Protein AF-A0A6P0XU21-F1 (afdb_monomer_lite)

Radius of gyration: 27.34 Å; chains: 1; bounding box: 69×81×71 Å

Structure (mmCIF, N/CA/C/O backbone):
data_AF-A0A6P0XU21-F1
#
_entry.id   AF-A0A6P0XU21-F1
#
loop_
_atom_site.group_PDB
_atom_site.id
_atom_site.type_symbol
_atom_site.label_atom_id
_atom_site.label_alt_id
_atom_site.label_comp_id
_atom_site.label_asym_id
_atom_site.label_entity_id
_atom_site.label_seq_id
_atom_site.pdbx_PDB_ins_code
_atom_site.Cartn_x
_atom_site.Cartn_y
_atom_site.Cartn_z
_atom_site.occupancy
_atom_site.B_iso_or_equiv
_atom_site.auth_seq_id
_atom_site.auth_comp_id
_atom_site.auth_asym_id
_atom_site.auth_atom_id
_atom_site.pdbx_PDB_model_num
ATOM 1 N N . MET A 1 1 ? -47.503 43.783 38.178 1.00 40.06 1 MET A N 1
ATOM 2 C CA . MET A 1 1 ? -46.117 43.942 37.689 1.00 40.06 1 MET A CA 1
ATOM 3 C C . MET A 1 1 ? -45.467 42.568 37.683 1.00 40.06 1 MET A C 1
ATOM 5 O O . MET A 1 1 ? -45.143 42.068 38.748 1.00 40.06 1 MET A O 1
ATOM 9 N N . ALA A 1 2 ? -45.361 41.931 36.518 1.00 44.66 2 ALA A N 1
ATOM 10 C CA . ALA A 1 2 ? -44.610 40.691 36.343 1.00 44.66 2 ALA A CA 1
ATOM 11 C C . ALA A 1 2 ? -43.453 41.005 35.388 1.00 44.66 2 ALA A C 1
ATOM 13 O O . ALA A 1 2 ? -43.658 41.130 34.184 1.00 44.66 2 ALA A 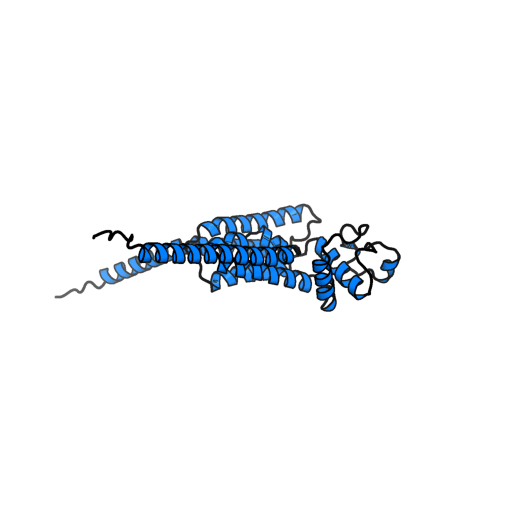O 1
ATOM 14 N N . HIS A 1 3 ? -42.262 41.230 35.943 1.00 48.34 3 HIS A N 1
ATOM 15 C CA . HIS A 1 3 ? -41.028 41.289 35.166 1.00 48.34 3 HIS A CA 1
ATOM 16 C C . HIS A 1 3 ? -40.591 39.848 34.904 1.00 48.34 3 HIS A C 1
ATOM 18 O O . HIS A 1 3 ? -40.070 39.175 35.787 1.00 48.34 3 HIS A O 1
ATOM 24 N N . THR A 1 4 ? -40.872 39.354 33.704 1.00 52.44 4 THR A N 1
ATOM 25 C CA . THR A 1 4 ? -40.364 38.076 33.203 1.00 52.44 4 THR A CA 1
ATOM 26 C C . THR A 1 4 ? -38.868 38.196 32.925 1.00 52.44 4 THR A C 1
ATOM 28 O O . THR A 1 4 ? -38.445 38.987 32.078 1.00 52.44 4 THR A O 1
ATOM 31 N N . ASP A 1 5 ? -38.088 37.414 33.663 1.00 53.22 5 ASP A N 1
ATOM 32 C CA . ASP A 1 5 ? -36.634 37.298 33.595 1.00 53.22 5 ASP A CA 1
ATOM 33 C C . ASP A 1 5 ? -36.203 36.540 32.323 1.00 53.22 5 ASP A C 1
ATOM 35 O O . ASP A 1 5 ? -35.877 35.359 32.339 1.00 53.22 5 ASP A O 1
ATOM 39 N N . TYR A 1 6 ? -36.266 37.213 31.170 1.00 51.44 6 TYR A N 1
ATOM 40 C CA . TYR A 1 6 ? -35.838 36.655 29.875 1.00 51.44 6 TYR A CA 1
ATOM 41 C C . TYR A 1 6 ? -34.300 36.571 29.727 1.00 51.44 6 TYR A C 1
ATOM 43 O O . TYR A 1 6 ? -33.784 35.961 28.785 1.00 51.44 6 TYR A O 1
ATOM 51 N N . GLY A 1 7 ? -33.538 37.190 30.637 1.00 52.38 7 GLY A N 1
ATOM 52 C CA . GLY A 1 7 ? -32.079 37.303 30.544 1.00 52.38 7 GLY A CA 1
ATOM 53 C C . GLY A 1 7 ? -31.308 36.086 31.064 1.00 52.38 7 GLY A C 1
ATOM 54 O O . GLY A 1 7 ? -30.217 35.796 30.566 1.00 52.38 7 GLY A O 1
ATOM 55 N N . THR A 1 8 ? -31.859 35.362 32.039 1.00 54.69 8 THR A N 1
ATOM 56 C CA . THR A 1 8 ? -31.219 34.201 32.679 1.00 54.69 8 THR A CA 1
ATOM 57 C C . THR A 1 8 ? -31.318 32.931 31.828 1.00 54.69 8 THR A C 1
ATOM 59 O O . THR A 1 8 ? -30.295 32.278 31.623 1.00 54.69 8 THR A O 1
ATOM 62 N N . ASP A 1 9 ? -32.478 32.634 31.228 1.00 57.31 9 ASP A N 1
ATOM 63 C CA . ASP A 1 9 ? -32.683 31.452 30.357 1.00 57.31 9 ASP A CA 1
ATOM 64 C C . ASP A 1 9 ? -31.770 31.494 29.110 1.00 57.31 9 ASP A C 1
ATOM 66 O O . ASP A 1 9 ? -31.111 30.518 28.748 1.00 57.31 9 ASP A O 1
ATOM 70 N N . THR A 1 10 ? -31.596 32.676 28.509 1.00 60.09 10 THR A N 1
ATOM 71 C CA . THR A 1 10 ? -30.725 32.849 27.332 1.00 60.09 10 THR A CA 1
ATOM 72 C C . THR A 1 10 ? -29.240 32.632 27.665 1.00 60.09 10 THR A C 1
ATOM 74 O O . THR A 1 10 ? -28.514 32.007 26.890 1.00 60.09 10 THR A O 1
ATOM 77 N N . ARG A 1 11 ? -28.766 33.095 28.834 1.00 57.06 11 ARG A N 1
ATOM 78 C CA . ARG A 1 11 ? -27.372 32.880 29.275 1.00 57.06 11 ARG A CA 1
ATOM 79 C C . ARG A 1 11 ? -27.096 31.424 29.644 1.00 57.06 11 ARG A C 1
ATOM 81 O O . ARG A 1 11 ? -26.010 30.929 29.339 1.00 57.06 11 ARG A O 1
ATOM 88 N N . ILE A 1 12 ? -28.060 30.736 30.256 1.00 61.53 12 ILE A N 1
ATOM 89 C CA . ILE A 1 12 ? -27.949 29.310 30.592 1.00 61.53 12 ILE A CA 1
ATOM 90 C C . ILE A 1 12 ? -27.842 28.484 29.307 1.00 61.53 12 ILE A C 1
ATOM 92 O O . ILE A 1 12 ? -26.878 27.736 29.155 1.00 61.53 12 ILE A O 1
ATOM 96 N N . ARG A 1 13 ? -28.715 28.720 28.318 1.00 63.88 13 ARG A N 1
ATOM 97 C CA . ARG A 1 13 ? -28.664 28.019 27.022 1.00 63.88 13 ARG A CA 1
ATOM 98 C C . ARG A 1 13 ? -27.369 28.258 26.251 1.00 63.88 13 ARG A C 1
ATOM 100 O O . ARG A 1 13 ? -26.811 27.313 25.705 1.00 63.88 13 ARG A O 1
ATOM 107 N N . ILE A 1 14 ? -26.850 29.489 26.223 1.00 66.44 14 ILE A N 1
ATOM 108 C CA . ILE A 1 14 ? -25.556 29.780 25.576 1.00 66.44 14 ILE A CA 1
ATOM 109 C C . ILE A 1 14 ? -24.419 29.035 26.289 1.00 66.44 14 ILE A C 1
ATOM 111 O O . ILE A 1 14 ? -23.539 28.477 25.633 1.00 66.44 14 ILE A O 1
ATOM 115 N N . THR A 1 15 ? -24.449 28.975 27.621 1.00 63.94 15 THR A N 1
ATOM 116 C CA . THR A 1 15 ? -23.429 28.282 28.420 1.00 63.94 15 THR A CA 1
ATOM 117 C C . THR A 1 15 ? -23.487 26.769 28.207 1.00 63.94 15 THR A C 1
ATOM 119 O O . THR A 1 15 ? -22.455 26.153 27.955 1.00 63.94 15 THR A O 1
ATOM 122 N N . GLU A 1 16 ? -24.677 26.169 28.209 1.00 65.81 16 GLU A N 1
ATOM 123 C CA . GLU A 1 16 ? -24.877 24.743 27.925 1.00 65.81 16 GLU A CA 1
ATOM 124 C C . GLU A 1 16 ? -24.477 24.375 26.494 1.00 65.81 16 GLU A C 1
ATOM 126 O O . GLU A 1 16 ? -23.795 23.373 26.282 1.00 65.81 16 GLU A O 1
ATOM 131 N N . MET A 1 17 ? -24.817 25.213 25.513 1.00 58.62 17 MET A N 1
ATOM 132 C CA . MET A 1 17 ? -24.438 25.003 24.115 1.00 58.62 17 MET A CA 1
ATOM 133 C C . MET A 1 17 ? -22.919 25.117 23.921 1.00 58.62 17 MET A C 1
ATOM 135 O O . MET A 1 17 ? -22.321 24.332 23.184 1.00 58.62 17 MET A O 1
ATOM 139 N N . THR A 1 18 ? -22.269 26.033 24.645 1.00 59.03 18 THR A N 1
ATOM 140 C CA . THR A 1 18 ? -20.806 26.182 24.652 1.00 59.03 18 THR A CA 1
ATOM 141 C C . THR A 1 18 ? -20.131 24.992 25.338 1.00 59.03 18 THR A C 1
ATOM 143 O O . THR A 1 18 ? -19.182 24.432 24.795 1.00 59.03 18 THR A O 1
ATOM 146 N N . LEU A 1 19 ? -20.643 24.537 26.485 1.00 61.03 19 LEU A N 1
ATOM 147 C CA . LEU A 1 19 ? -20.136 23.363 27.204 1.00 61.03 19 LEU A CA 1
ATOM 148 C C . LEU A 1 19 ? -20.316 22.070 26.399 1.00 61.03 19 LEU A C 1
ATOM 150 O O . LEU A 1 19 ? -19.401 21.248 26.343 1.00 61.03 19 LEU A O 1
ATOM 154 N N . PHE A 1 20 ? -21.456 21.905 25.725 1.00 62.72 20 PHE A N 1
ATOM 155 C CA . PHE A 1 20 ? -21.708 20.788 24.818 1.00 62.72 20 PHE A CA 1
ATOM 156 C C . PHE A 1 20 ? -20.759 20.818 23.614 1.00 62.72 20 PHE A C 1
ATOM 158 O O . PHE A 1 20 ? -20.152 19.797 23.286 1.00 62.72 20 PHE A O 1
ATOM 165 N N . CYS A 1 21 ? -20.562 21.988 23.000 1.00 57.19 21 CYS A N 1
ATOM 166 C CA . CYS A 1 21 ? -19.624 22.176 21.895 1.00 57.19 21 CYS A CA 1
ATOM 167 C C . CYS A 1 21 ? -18.180 21.849 22.316 1.00 57.19 21 CYS A C 1
ATOM 169 O O . CYS A 1 21 ? -17.521 21.032 21.678 1.00 57.19 21 CYS A O 1
ATOM 171 N N . VAL A 1 22 ? -17.711 22.383 23.449 1.00 60.31 22 VAL A N 1
ATOM 172 C CA . VAL A 1 22 ? -16.368 22.115 23.996 1.00 60.31 22 VAL A CA 1
ATOM 173 C C . VAL A 1 22 ? -16.189 20.638 24.376 1.00 60.31 22 VAL A C 1
ATOM 175 O O . VAL A 1 22 ? -15.136 20.055 24.110 1.00 60.31 22 VAL A O 1
ATOM 178 N N . SER A 1 23 ? -17.215 20.004 24.950 1.00 67.81 23 SER A N 1
ATOM 179 C CA . SER A 1 23 ? -17.225 18.571 25.279 1.00 67.81 23 SER A CA 1
ATOM 180 C C . SER A 1 23 ? -17.168 17.690 24.024 1.00 67.81 23 SER A C 1
ATOM 182 O O . SER A 1 23 ? -16.385 16.740 23.965 1.00 67.81 23 SER A O 1
ATOM 184 N N . SER A 1 24 ? -17.935 18.034 22.987 1.00 66.69 24 SER A N 1
ATOM 185 C CA . SER A 1 24 ? -17.927 17.345 21.690 1.00 66.69 24 SER A CA 1
ATOM 186 C C . SER A 1 24 ? -16.588 17.509 20.959 1.00 66.69 24 SER A C 1
ATOM 188 O O . SER A 1 24 ? -16.023 16.529 20.470 1.00 66.69 24 SER A O 1
ATOM 190 N N . ILE A 1 25 ? -16.021 18.722 20.953 1.00 69.62 25 ILE A N 1
ATOM 191 C CA . ILE A 1 25 ? -14.706 19.005 20.363 1.00 69.62 25 ILE A CA 1
ATOM 192 C C . ILE A 1 25 ? -13.617 18.205 21.080 1.00 69.62 25 ILE A C 1
ATOM 194 O O . ILE A 1 25 ? -12.831 17.539 20.415 1.00 69.62 25 ILE A O 1
ATOM 198 N N . ARG A 1 26 ? -13.588 18.189 22.422 1.00 74.19 26 ARG A N 1
ATOM 199 C CA . ARG A 1 26 ? -12.594 17.402 23.178 1.00 74.19 26 ARG A CA 1
ATOM 200 C C . ARG A 1 26 ? -12.670 15.906 22.879 1.00 74.19 26 ARG A C 1
ATOM 202 O O . ARG A 1 26 ? -11.628 15.266 22.789 1.00 74.19 26 ARG A O 1
ATOM 209 N N . LYS A 1 27 ? -13.874 15.355 22.698 1.00 79.12 27 LYS A N 1
ATOM 210 C CA . LYS A 1 27 ? -14.059 13.936 22.348 1.00 79.12 27 LYS A CA 1
ATOM 211 C C . LYS A 1 27 ? -13.548 13.598 20.944 1.00 79.12 27 LYS A C 1
ATOM 213 O O . LYS A 1 27 ? -13.008 12.514 20.750 1.00 79.12 27 LYS A O 1
ATOM 218 N N . ASN A 1 28 ? -13.691 14.516 19.988 1.00 88.88 28 ASN A N 1
ATOM 219 C CA . ASN A 1 28 ? -13.286 14.302 18.594 1.00 88.88 28 ASN A CA 1
ATOM 220 C C . ASN A 1 28 ? -11.879 14.824 18.268 1.00 88.88 28 ASN A C 1
ATOM 222 O O . ASN A 1 28 ? -11.361 14.537 17.190 1.00 88.88 28 ASN A O 1
ATOM 226 N N . LEU A 1 29 ? -11.241 15.561 19.180 1.00 93.88 29 LEU A N 1
ATOM 227 C CA . LEU A 1 29 ? -9.924 16.155 18.961 1.00 93.88 29 LEU A CA 1
ATOM 228 C C . LEU A 1 29 ? -8.856 15.123 18.553 1.00 93.88 29 LEU A C 1
ATOM 230 O O . LEU A 1 29 ? -8.167 15.391 17.570 1.00 93.88 29 LEU A O 1
ATOM 234 N N . PRO A 1 30 ? -8.735 13.937 19.193 1.00 96.19 30 PRO A N 1
ATOM 235 C CA . PRO A 1 30 ? -7.775 12.926 18.750 1.00 96.19 30 PRO A CA 1
ATOM 236 C C . PRO A 1 30 ? -8.045 12.446 17.321 1.00 96.19 30 PRO A C 1
ATOM 238 O O . PRO A 1 30 ? -7.107 12.274 16.550 1.00 96.19 30 PRO A O 1
ATOM 241 N N . LEU A 1 31 ? -9.320 12.281 16.943 1.00 97.12 31 LEU A N 1
ATOM 242 C CA . LEU A 1 31 ? -9.710 11.846 15.601 1.00 97.12 31 LEU A CA 1
ATOM 243 C C . LEU A 1 31 ? -9.323 12.886 14.550 1.00 97.12 31 LEU A C 1
ATOM 245 O O . LEU A 1 31 ? -8.696 12.538 13.550 1.00 97.12 31 LEU A O 1
ATOM 249 N N . LEU A 1 32 ? -9.673 14.153 14.784 1.00 97.06 32 LEU A N 1
ATOM 250 C CA . LEU A 1 32 ? -9.375 15.248 13.863 1.00 97.06 32 LEU A CA 1
ATOM 251 C C . LEU A 1 32 ? -7.866 15.467 13.728 1.00 97.06 32 LEU A C 1
ATOM 253 O O . LEU A 1 32 ? -7.360 15.525 12.611 1.00 97.06 32 LEU A O 1
ATOM 257 N N . LEU A 1 33 ? -7.147 15.526 14.852 1.00 98.00 33 LEU A N 1
ATOM 258 C CA . LEU A 1 33 ? -5.704 15.750 14.867 1.00 98.00 33 LEU A CA 1
ATOM 259 C C . LEU A 1 33 ? -4.942 14.586 14.225 1.00 98.00 33 LEU A C 1
ATOM 261 O O . LEU A 1 33 ? -4.068 14.816 13.396 1.00 98.00 33 LEU A O 1
ATOM 265 N N . SER A 1 34 ? -5.299 13.343 14.557 1.00 98.44 34 SER A N 1
ATOM 266 C CA . SER A 1 34 ? -4.696 12.154 13.951 1.00 98.44 34 SER A CA 1
ATOM 267 C C . SER A 1 34 ? -4.930 12.119 12.439 1.00 98.44 34 SER A C 1
ATOM 269 O O . SER A 1 34 ? -3.971 11.995 11.682 1.00 98.44 34 SER A O 1
ATOM 271 N N . SER A 1 35 ? -6.177 12.327 11.993 1.00 98.50 35 SER A N 1
ATOM 272 C CA . SER A 1 35 ? -6.520 12.365 10.563 1.00 98.50 35 SER A CA 1
ATOM 273 C C . SER A 1 35 ? -5.733 13.452 9.829 1.00 98.50 35 SER A C 1
ATOM 275 O O . SER A 1 35 ? -5.183 13.205 8.760 1.00 98.50 35 SER A O 1
ATOM 277 N N . PHE A 1 36 ? -5.654 14.649 10.418 1.00 98.62 36 PHE A N 1
ATOM 278 C CA . PHE A 1 36 ? -4.915 15.775 9.860 1.00 98.62 36 PHE A CA 1
ATOM 279 C C . PHE A 1 36 ? -3.424 15.462 9.717 1.00 98.62 36 PHE A C 1
ATOM 281 O O . PHE A 1 36 ? -2.872 15.650 8.640 1.00 98.62 36 PHE A O 1
ATOM 288 N N . LEU A 1 37 ? -2.780 14.939 10.763 1.00 98.81 37 LEU A N 1
ATOM 289 C CA . LEU A 1 37 ? -1.353 14.608 10.736 1.00 98.81 37 LEU A CA 1
ATOM 290 C C . LEU A 1 37 ? -1.034 13.482 9.748 1.00 98.81 37 LEU A C 1
ATOM 292 O O . LEU A 1 37 ? -0.033 13.568 9.042 1.00 98.81 37 LEU A O 1
ATOM 296 N N . ILE A 1 38 ? -1.893 12.461 9.645 1.00 98.81 38 ILE A N 1
ATOM 297 C CA . ILE A 1 38 ? -1.747 11.418 8.623 1.00 98.81 38 ILE A CA 1
ATOM 298 C C . ILE A 1 38 ? -1.787 12.045 7.229 1.00 98.81 38 ILE A C 1
ATOM 300 O O . ILE A 1 38 ? -0.859 11.841 6.453 1.00 98.81 38 ILE A O 1
ATOM 304 N N . LEU A 1 39 ? -2.806 12.853 6.922 1.00 98.81 39 LEU A N 1
ATOM 305 C CA . LEU A 1 39 ? -2.949 13.448 5.593 1.00 98.81 39 LEU A CA 1
ATOM 306 C C . LEU A 1 39 ? -1.835 14.454 5.275 1.00 98.81 39 LEU A C 1
ATOM 308 O O . LEU A 1 39 ? -1.239 14.376 4.204 1.00 98.81 39 LEU A O 1
ATOM 312 N N . VAL A 1 40 ? -1.500 15.353 6.202 1.00 98.75 40 VAL A N 1
ATOM 313 C CA . VAL A 1 40 ? -0.398 16.313 6.029 1.00 98.75 40 VAL A CA 1
ATOM 314 C C . VAL A 1 40 ? 0.916 15.586 5.812 1.00 98.75 40 VAL A C 1
ATOM 316 O O . VAL A 1 40 ? 1.649 15.927 4.891 1.00 98.75 40 VAL A O 1
ATOM 319 N N . GLY A 1 41 ? 1.197 14.562 6.615 1.00 98.62 41 GLY A N 1
ATOM 320 C CA . GLY A 1 41 ? 2.393 13.758 6.449 1.00 98.62 41 GLY A CA 1
ATOM 321 C C . GLY A 1 41 ? 2.423 13.030 5.102 1.00 98.62 41 GLY A C 1
ATOM 322 O O . GLY A 1 41 ? 3.452 13.075 4.434 1.00 98.62 41 GLY A O 1
ATOM 323 N N . THR A 1 42 ? 1.294 12.467 4.637 1.00 98.50 42 THR A N 1
ATOM 324 C CA . THR A 1 42 ? 1.231 11.863 3.293 1.00 98.50 42 THR A CA 1
ATOM 325 C C . THR A 1 42 ? 1.508 12.873 2.190 1.00 98.50 42 THR A C 1
ATOM 327 O O . THR A 1 42 ? 2.342 12.600 1.340 1.00 98.50 42 THR A O 1
ATOM 330 N N . VAL A 1 43 ? 0.878 14.053 2.222 1.00 98.62 43 VAL A N 1
ATOM 331 C CA . VAL A 1 43 ? 1.114 15.120 1.234 1.00 98.62 43 VAL A CA 1
ATOM 332 C C . VAL A 1 43 ? 2.570 15.581 1.276 1.00 98.62 43 VAL A C 1
ATOM 334 O O . VAL A 1 43 ? 3.168 15.820 0.231 1.00 98.62 43 VAL A O 1
ATOM 337 N N . PHE A 1 44 ? 3.151 15.674 2.474 1.00 98.38 44 PHE A N 1
ATOM 338 C CA . PHE A 1 44 ? 4.522 16.128 2.663 1.00 98.38 44 PHE A CA 1
ATOM 339 C C . PHE A 1 44 ? 5.544 15.188 2.024 1.00 98.38 44 PHE A C 1
ATOM 341 O O . PHE A 1 44 ? 6.508 15.680 1.451 1.00 98.38 44 PHE A O 1
ATOM 348 N N . ILE A 1 45 ? 5.361 13.864 2.113 1.00 97.94 45 ILE A N 1
ATOM 349 C CA . ILE A 1 45 ? 6.346 12.904 1.584 1.00 97.94 45 ILE A CA 1
ATOM 350 C C . ILE A 1 45 ? 6.257 12.681 0.070 1.00 97.94 45 ILE A C 1
ATOM 352 O O . ILE A 1 45 ? 7.230 12.201 -0.500 1.00 97.94 45 ILE A O 1
ATOM 356 N N . VAL A 1 46 ? 5.151 13.052 -0.596 1.00 97.94 46 VAL A N 1
ATOM 357 C CA . VAL A 1 46 ? 4.970 12.867 -2.055 1.00 97.94 46 VAL A CA 1
ATOM 358 C C . VAL A 1 46 ? 6.171 13.338 -2.898 1.00 97.94 46 VAL A C 1
ATOM 360 O O . VAL A 1 46 ? 6.634 12.559 -3.731 1.00 97.94 46 VAL A O 1
ATOM 363 N N . PRO A 1 47 ? 6.716 14.557 -2.719 1.00 96.56 47 PRO A N 1
ATOM 364 C CA . PRO A 1 47 ? 7.864 15.021 -3.505 1.00 96.56 47 PRO A CA 1
ATOM 365 C C . PRO A 1 47 ? 9.209 14.400 -3.090 1.00 96.56 47 PRO A C 1
ATOM 367 O O . PRO A 1 47 ? 10.221 14.701 -3.713 1.00 96.56 47 PRO A O 1
ATOM 370 N N . TYR A 1 48 ? 9.249 13.576 -2.039 1.00 96.06 48 TYR A N 1
ATOM 371 C CA . TYR A 1 48 ? 10.484 13.098 -1.409 1.00 96.06 48 TYR A CA 1
ATOM 372 C C . TYR A 1 48 ? 10.615 11.568 -1.421 1.00 96.06 48 TYR A C 1
ATOM 374 O O . TYR A 1 48 ? 11.268 11.007 -0.548 1.00 96.06 48 TYR A O 1
ATOM 382 N N . GLY A 1 49 ? 9.978 10.884 -2.376 1.00 91.75 49 GLY A N 1
ATOM 383 C CA . GLY A 1 49 ? 10.073 9.423 -2.507 1.00 91.75 49 GLY A CA 1
ATOM 384 C C . GLY A 1 49 ? 11.403 8.917 -3.077 1.00 91.75 49 GLY A C 1
ATOM 385 O O . GLY A 1 49 ? 11.792 7.790 -2.792 1.00 91.75 49 GLY A O 1
ATOM 386 N N . GLY A 1 50 ? 12.115 9.746 -3.849 1.00 89.75 50 GLY A N 1
ATOM 387 C CA . GLY A 1 50 ? 13.412 9.399 -4.431 1.00 89.75 50 GLY A CA 1
ATOM 388 C C . GLY A 1 50 ? 14.560 9.615 -3.444 1.00 89.75 50 GLY A C 1
ATOM 389 O O . GLY A 1 50 ? 14.867 10.746 -3.078 1.00 89.75 50 GLY A O 1
ATOM 390 N N . PHE A 1 51 ? 15.220 8.545 -3.003 1.00 88.25 51 PHE A N 1
ATOM 391 C CA . PHE A 1 51 ? 16.276 8.615 -1.979 1.00 88.25 51 PHE A CA 1
ATOM 392 C C . PHE A 1 51 ? 17.693 8.789 -2.540 1.00 88.25 51 PHE A C 1
ATOM 394 O O . PHE A 1 51 ? 18.662 8.329 -1.938 1.00 88.25 51 PHE A O 1
ATOM 401 N N . GLN A 1 52 ? 17.836 9.459 -3.684 1.00 83.12 52 GLN A N 1
ATOM 402 C CA . GLN A 1 52 ? 19.138 9.652 -4.330 1.00 83.12 52 GLN A CA 1
ATOM 403 C C . GLN A 1 52 ? 19.986 10.739 -3.645 1.00 83.12 52 GLN A C 1
ATOM 405 O O . GLN A 1 52 ? 21.214 10.699 -3.718 1.00 83.12 52 GLN A O 1
ATOM 410 N N . GLU A 1 53 ? 19.350 11.689 -2.950 1.00 87.00 53 GLU A N 1
ATOM 411 C CA . GLU A 1 53 ? 20.011 12.811 -2.272 1.00 87.00 53 GLU A CA 1
ATOM 412 C C . GLU A 1 53 ? 19.728 12.809 -0.760 1.00 87.00 53 GLU A C 1
ATOM 414 O O . GLU A 1 53 ? 18.620 12.519 -0.300 1.00 87.00 53 GLU A O 1
ATOM 419 N N . ALA A 1 54 ? 20.739 13.153 0.046 1.00 86.06 54 ALA A N 1
ATOM 420 C CA . ALA A 1 54 ? 20.646 13.085 1.507 1.00 86.06 54 ALA A CA 1
ATOM 421 C C . ALA A 1 54 ? 19.624 14.073 2.104 1.00 86.06 54 ALA A C 1
ATOM 423 O O . ALA A 1 54 ? 19.005 13.783 3.130 1.00 86.06 54 ALA A O 1
ATOM 424 N N . ASP A 1 55 ? 19.426 15.237 1.485 1.00 89.94 55 ASP A N 1
ATOM 425 C CA . ASP A 1 55 ? 18.448 16.227 1.943 1.00 89.94 55 ASP A CA 1
ATOM 426 C C . ASP A 1 55 ? 17.003 15.753 1.704 1.00 89.94 55 ASP A C 1
ATOM 428 O O . ASP A 1 55 ? 16.132 16.006 2.544 1.00 89.94 55 ASP A O 1
ATOM 432 N N . ILE A 1 56 ? 16.754 15.021 0.610 1.00 93.19 56 ILE A N 1
ATOM 433 C CA . ILE A 1 56 ? 15.462 14.394 0.321 1.00 93.19 56 ILE A CA 1
ATOM 434 C C . ILE A 1 56 ? 15.129 13.373 1.407 1.00 93.19 56 ILE A C 1
ATOM 436 O O . ILE A 1 56 ? 14.025 13.401 1.951 1.00 93.19 56 ILE A O 1
ATOM 440 N N . VAL A 1 57 ? 16.101 12.546 1.804 1.00 93.19 57 VAL A N 1
ATOM 441 C CA . VAL A 1 57 ? 15.929 11.561 2.883 1.00 93.19 57 VAL A CA 1
ATOM 442 C C . VAL A 1 57 ? 15.525 12.242 4.195 1.00 93.19 57 VAL A C 1
ATOM 444 O O . VAL A 1 57 ? 14.585 11.801 4.856 1.00 93.19 57 VAL A O 1
ATOM 447 N N . ILE A 1 58 ? 16.169 13.353 4.570 1.00 95.00 58 ILE A N 1
ATOM 448 C CA . ILE A 1 58 ? 15.814 14.100 5.790 1.00 95.00 58 ILE A CA 1
ATOM 449 C C . ILE A 1 58 ? 14.374 14.627 5.713 1.00 95.00 58 ILE A C 1
ATOM 451 O O . ILE A 1 58 ? 13.606 14.471 6.666 1.00 95.00 58 ILE A O 1
ATOM 455 N N . LYS A 1 59 ? 13.981 15.230 4.584 1.00 96.56 59 LYS A N 1
ATOM 456 C CA . LYS A 1 59 ? 12.616 15.747 4.385 1.00 96.56 59 LYS A CA 1
ATOM 457 C C . LYS A 1 59 ? 11.588 14.615 4.428 1.00 96.56 59 LYS A C 1
ATOM 459 O O . LYS A 1 59 ? 10.578 14.731 5.122 1.00 96.56 59 LYS A O 1
ATOM 464 N N . PHE A 1 60 ? 11.868 13.491 3.779 1.00 97.00 60 PHE A N 1
ATOM 465 C CA . PHE A 1 60 ? 11.032 12.299 3.853 1.00 97.00 60 PHE A CA 1
ATOM 466 C C . PHE A 1 60 ? 10.808 11.850 5.307 1.00 97.00 60 PHE A C 1
ATOM 468 O O . PHE A 1 60 ? 9.665 11.671 5.737 1.00 97.00 60 PHE A O 1
ATOM 475 N N . TRP A 1 61 ? 11.876 11.771 6.110 1.00 96.94 61 TRP A N 1
ATOM 476 C CA . TRP A 1 61 ? 11.784 11.395 7.526 1.00 96.94 61 TRP A CA 1
ATOM 477 C C . TRP A 1 61 ? 10.975 12.375 8.378 1.00 96.94 61 TRP A C 1
ATOM 479 O O . TRP A 1 61 ? 10.286 11.942 9.307 1.00 96.94 61 TRP A O 1
ATOM 489 N N . ILE A 1 62 ? 10.994 13.674 8.065 1.00 97.75 62 ILE A N 1
ATOM 490 C CA . ILE A 1 62 ? 10.116 14.657 8.718 1.00 97.75 62 ILE A CA 1
ATOM 491 C C . ILE A 1 62 ? 8.648 14.308 8.449 1.00 97.75 62 ILE A C 1
ATOM 493 O O . ILE A 1 62 ? 7.858 14.217 9.390 1.00 97.75 62 ILE A O 1
ATOM 497 N N . GLY A 1 63 ? 8.281 14.049 7.192 1.00 98.06 63 GLY A N 1
ATOM 498 C CA . GLY A 1 63 ? 6.916 13.657 6.837 1.00 98.06 63 GLY A CA 1
ATOM 499 C C . GLY A 1 63 ? 6.483 12.343 7.499 1.00 98.06 63 GLY A C 1
ATOM 500 O O . GLY A 1 63 ? 5.410 12.288 8.104 1.00 98.06 63 GLY A O 1
ATOM 501 N N . ILE A 1 64 ? 7.348 11.322 7.507 1.00 98.25 64 ILE A N 1
ATOM 502 C CA . ILE A 1 64 ? 7.106 10.062 8.233 1.00 98.25 64 ILE A CA 1
ATOM 503 C C . ILE A 1 64 ? 6.926 10.297 9.736 1.00 98.25 64 ILE A C 1
ATOM 505 O O . ILE A 1 64 ? 6.062 9.671 10.354 1.00 98.25 64 ILE A O 1
ATOM 509 N N . SER A 1 65 ? 7.681 11.218 10.336 1.00 98.56 65 SER A N 1
ATOM 510 C CA . SER A 1 65 ? 7.544 11.567 11.756 1.00 98.56 65 SER A CA 1
ATOM 511 C C . SER A 1 65 ? 6.190 12.220 12.054 1.00 98.56 65 SER A C 1
ATOM 513 O O . SER A 1 65 ? 5.541 11.866 13.040 1.00 98.56 65 SER A O 1
ATOM 515 N N . ILE A 1 66 ? 5.713 13.109 11.173 1.00 98.69 66 ILE A N 1
ATOM 516 C CA . ILE A 1 66 ? 4.375 13.719 11.263 1.00 98.69 66 ILE A CA 1
ATOM 517 C C . ILE A 1 66 ? 3.289 12.635 11.189 1.00 98.69 66 ILE A C 1
ATOM 519 O O . ILE A 1 66 ? 2.407 12.585 12.051 1.00 98.69 66 ILE A O 1
ATOM 523 N N . MET A 1 67 ? 3.376 11.723 10.214 1.00 98.50 67 MET A N 1
ATOM 524 C CA . MET A 1 67 ? 2.432 10.604 10.097 1.00 98.50 67 MET A CA 1
ATOM 525 C C . MET A 1 67 ? 2.483 9.692 11.326 1.00 98.50 67 MET A C 1
ATOM 527 O O . MET A 1 67 ? 1.443 9.265 11.820 1.00 98.50 67 MET A O 1
ATOM 531 N N . SER A 1 68 ? 3.678 9.408 11.847 1.00 98.69 68 SER A N 1
ATOM 532 C CA . SER A 1 68 ? 3.876 8.554 13.024 1.00 98.69 68 SER A CA 1
ATOM 533 C C . SER A 1 68 ? 3.233 9.154 14.267 1.00 98.69 68 SER A C 1
ATOM 535 O O . SER A 1 68 ? 2.544 8.444 14.998 1.00 98.69 68 SER A O 1
ATOM 537 N N . LEU A 1 69 ? 3.362 10.468 14.465 1.00 98.69 69 LEU A N 1
ATOM 538 C CA . LEU A 1 69 ? 2.647 11.177 15.522 1.00 98.69 69 LEU A CA 1
ATOM 539 C C . LEU A 1 69 ? 1.126 11.055 15.341 1.00 98.69 69 LEU A C 1
ATOM 541 O O . LEU A 1 69 ? 0.417 10.740 16.297 1.00 98.69 69 LEU A O 1
ATOM 545 N N . GLY A 1 70 ? 0.628 11.226 14.112 1.00 98.50 70 GLY A N 1
ATOM 546 C CA . GLY A 1 70 ? -0.777 10.991 13.774 1.00 98.50 70 GLY A CA 1
ATOM 547 C C . GLY A 1 70 ? -1.236 9.571 14.120 1.00 98.50 70 GLY A C 1
ATOM 548 O O . GLY A 1 70 ? -2.261 9.398 14.780 1.00 98.50 70 GLY A O 1
ATOM 549 N N . CYS A 1 71 ? -0.454 8.558 13.752 1.00 98.50 71 CYS A N 1
ATOM 550 C CA . CYS A 1 71 ? -0.721 7.153 14.050 1.00 98.50 71 CYS A CA 1
ATOM 551 C C . CYS A 1 71 ? -0.743 6.878 15.561 1.00 98.50 71 CYS A C 1
ATOM 553 O O . CYS A 1 71 ? -1.643 6.190 16.037 1.00 98.50 71 CYS A O 1
ATOM 555 N N . ILE A 1 72 ? 0.181 7.443 16.340 1.00 98.44 72 ILE A N 1
ATOM 556 C CA . ILE A 1 72 ? 0.202 7.291 17.805 1.00 98.44 72 ILE A CA 1
ATOM 557 C C . ILE A 1 72 ? -1.033 7.947 18.438 1.00 98.44 72 ILE A C 1
ATOM 559 O O . ILE A 1 72 ? -1.702 7.337 19.270 1.00 98.44 72 ILE A O 1
ATOM 563 N N . ILE A 1 73 ? -1.399 9.159 18.005 1.00 98.19 73 ILE A N 1
ATOM 564 C CA . ILE A 1 73 ? -2.607 9.851 18.490 1.00 98.19 73 ILE A CA 1
ATOM 565 C C . ILE A 1 73 ? -3.874 9.054 18.154 1.00 98.19 73 ILE A C 1
ATOM 567 O O . ILE A 1 73 ? -4.841 9.091 18.918 1.00 98.19 73 ILE A O 1
ATOM 571 N N . SER A 1 74 ? -3.865 8.282 17.060 1.00 97.75 74 SER A N 1
ATOM 572 C CA . SER A 1 74 ? -5.005 7.447 16.666 1.00 97.75 74 SER A CA 1
ATOM 573 C C . SER A 1 74 ? -5.415 6.436 17.747 1.00 97.75 74 SER A C 1
ATOM 575 O O . SER A 1 74 ? -6.584 6.067 17.840 1.00 97.75 74 SER A O 1
ATOM 577 N N . TRP A 1 75 ? -4.487 6.043 18.627 1.00 96.31 75 TRP A N 1
ATOM 578 C CA . TRP A 1 75 ? -4.750 5.106 19.724 1.00 96.31 75 TRP A CA 1
ATOM 579 C C . TRP A 1 75 ? -5.651 5.697 20.810 1.00 96.31 75 TRP A C 1
ATOM 581 O O . TRP A 1 75 ? -6.309 4.954 21.535 1.00 96.31 75 TRP A O 1
ATOM 591 N N . ALA A 1 76 ? -5.712 7.027 20.909 1.00 95.94 76 ALA A N 1
ATOM 592 C CA . ALA A 1 76 ? -6.585 7.738 21.835 1.00 95.94 76 ALA A CA 1
ATOM 593 C C . ALA A 1 76 ? -7.983 8.024 21.250 1.00 95.94 76 ALA A C 1
ATOM 595 O O . ALA A 1 76 ? -8.799 8.660 21.917 1.00 95.94 76 ALA A O 1
ATOM 596 N N . ILE A 1 77 ? -8.279 7.592 20.015 1.00 96.50 77 ILE A N 1
ATOM 597 C CA . ILE A 1 77 ? -9.583 7.821 19.377 1.00 96.50 77 ILE A CA 1
ATOM 598 C C . ILE A 1 77 ? -10.653 6.962 20.071 1.00 96.50 77 ILE A C 1
ATOM 600 O O . ILE A 1 77 ? -10.609 5.733 19.969 1.00 96.50 77 ILE A O 1
ATOM 604 N N . PRO A 1 78 ? -11.664 7.571 20.721 1.00 92.44 78 PRO A N 1
ATOM 605 C CA . PRO A 1 78 ? -12.688 6.808 21.434 1.00 92.44 78 PRO A CA 1
ATOM 606 C C . PRO A 1 78 ? -13.623 6.077 20.462 1.00 92.44 78 PRO A C 1
ATOM 608 O O . PRO A 1 78 ? -13.989 4.916 20.657 1.00 92.44 78 PRO A O 1
ATOM 611 N N . SER A 1 79 ? -13.994 6.744 19.371 1.00 94.12 79 SER A N 1
ATOM 612 C CA . SER A 1 79 ? -14.900 6.225 18.353 1.00 94.12 79 SER A CA 1
ATOM 613 C C . SER A 1 79 ? -14.604 6.830 16.994 1.00 94.12 79 SER A C 1
ATOM 615 O O . SER A 1 79 ? -14.306 8.016 16.889 1.00 94.12 79 SER A O 1
ATOM 617 N N . ILE A 1 80 ? -14.751 6.018 15.955 1.00 96.69 80 ILE A N 1
ATOM 618 C CA . ILE A 1 80 ? -14.655 6.432 14.559 1.00 96.69 80 ILE A CA 1
ATOM 619 C C . ILE A 1 80 ? -15.788 5.753 13.794 1.00 96.69 80 ILE A C 1
ATOM 621 O O . ILE A 1 80 ? -16.091 4.585 14.039 1.00 96.69 80 ILE A O 1
ATOM 625 N N . ASN A 1 81 ? -16.450 6.488 12.903 1.00 96.75 81 ASN A N 1
ATOM 626 C CA . ASN A 1 81 ? -17.480 5.910 12.046 1.00 96.75 81 ASN A CA 1
ATOM 627 C C . ASN A 1 81 ? -16.854 5.305 10.777 1.00 96.75 81 ASN A C 1
ATOM 629 O O . ASN A 1 81 ? -15.736 5.645 10.391 1.00 96.75 81 ASN A O 1
ATOM 633 N N . TYR A 1 82 ? -17.598 4.411 10.126 1.00 97.88 82 TYR A N 1
ATOM 634 C CA . TYR A 1 82 ? -17.123 3.665 8.959 1.00 97.88 82 TYR A CA 1
ATOM 635 C C . TYR A 1 82 ? -16.716 4.576 7.791 1.00 97.88 82 TYR A C 1
ATOM 637 O O . TYR A 1 82 ? -15.687 4.340 7.166 1.00 97.88 82 TYR A O 1
ATOM 645 N N . VAL A 1 83 ? -17.483 5.642 7.534 1.00 98.38 83 VAL A N 1
ATOM 646 C CA . VAL A 1 83 ? -17.197 6.593 6.449 1.00 98.38 83 VAL A CA 1
ATOM 647 C C . VAL A 1 83 ? -15.877 7.309 6.710 1.00 98.38 83 VAL A C 1
ATOM 649 O O . VAL A 1 83 ? -15.005 7.290 5.854 1.00 98.38 83 VAL A O 1
ATOM 652 N N . TRP A 1 84 ? -15.676 7.868 7.905 1.00 98.38 84 TRP A N 1
ATOM 653 C CA . TRP A 1 84 ? -14.441 8.575 8.253 1.00 98.38 84 TRP A CA 1
ATOM 654 C C . TRP A 1 84 ? -13.220 7.656 8.201 1.00 98.38 84 TRP A C 1
ATOM 656 O O . TRP A 1 84 ? -12.184 8.033 7.656 1.00 98.38 84 TRP A O 1
ATOM 666 N N . PHE A 1 85 ? -13.353 6.433 8.727 1.00 98.69 85 PHE A N 1
ATOM 667 C CA . PHE A 1 85 ? -12.298 5.424 8.669 1.00 98.69 85 PHE A CA 1
ATOM 668 C C . PHE A 1 85 ? -11.852 5.175 7.226 1.00 98.69 85 PHE A C 1
ATOM 670 O O . PHE A 1 85 ? -10.663 5.297 6.927 1.00 98.69 85 PHE A O 1
ATOM 677 N N . TRP A 1 86 ? -12.788 4.867 6.324 1.00 98.81 86 TRP A N 1
ATOM 678 C CA . TRP A 1 86 ? -12.452 4.561 4.934 1.00 98.81 86 TRP A CA 1
ATOM 679 C C . TRP A 1 86 ? -12.013 5.787 4.147 1.00 98.81 86 TRP A C 1
ATOM 681 O O . TRP A 1 86 ? -11.069 5.670 3.373 1.00 98.81 86 TRP A O 1
ATOM 691 N N . SER A 1 87 ? -12.608 6.957 4.384 1.00 98.75 87 SER A N 1
ATOM 692 C CA . SER A 1 87 ? -12.204 8.198 3.722 1.00 98.75 87 SER A CA 1
ATOM 693 C C . SER A 1 87 ? -10.731 8.507 3.961 1.00 98.75 87 SER A C 1
ATOM 695 O O . SER A 1 87 ? -9.999 8.692 2.996 1.00 98.75 87 SER A O 1
ATOM 697 N N . ILE A 1 88 ? -10.263 8.502 5.215 1.00 98.75 88 ILE A N 1
ATOM 698 C CA . ILE A 1 88 ? -8.847 8.775 5.517 1.00 98.75 88 ILE A CA 1
ATOM 699 C C . ILE A 1 88 ? -7.949 7.644 5.010 1.00 98.75 88 ILE A C 1
ATOM 701 O O . ILE A 1 88 ? -6.917 7.909 4.399 1.00 98.75 88 ILE A O 1
ATOM 705 N N . THR A 1 89 ? -8.360 6.387 5.211 1.00 98.81 89 THR A N 1
ATOM 706 C CA . THR A 1 89 ? -7.598 5.201 4.782 1.00 98.81 89 THR A CA 1
ATOM 707 C C . THR A 1 89 ? -7.354 5.208 3.270 1.00 98.81 89 THR A C 1
ATOM 709 O O . THR A 1 89 ? -6.225 4.989 2.835 1.00 98.81 89 THR A O 1
ATOM 712 N N . ILE A 1 90 ? -8.385 5.490 2.471 1.00 98.88 90 ILE A N 1
ATOM 713 C CA . ILE A 1 90 ? -8.305 5.542 1.007 1.00 98.88 90 ILE A CA 1
ATOM 714 C C . ILE A 1 90 ? -7.581 6.810 0.555 1.00 98.88 90 ILE A C 1
ATOM 716 O O . ILE A 1 90 ? -6.662 6.716 -0.253 1.00 98.88 90 ILE A O 1
ATOM 720 N N . LEU A 1 91 ? -7.942 7.980 1.091 1.00 98.88 91 LEU A N 1
ATOM 721 C CA . LEU A 1 91 ? -7.353 9.254 0.672 1.00 98.88 91 LEU A CA 1
ATOM 722 C C . LEU A 1 91 ? -5.836 9.280 0.886 1.00 98.88 91 LEU A C 1
ATOM 724 O O . LEU A 1 91 ? -5.113 9.680 -0.019 1.00 98.88 91 LEU A O 1
ATOM 728 N N . ALA A 1 92 ? -5.348 8.787 2.027 1.00 98.81 92 ALA A N 1
ATOM 729 C CA . ALA A 1 92 ? -3.915 8.680 2.297 1.00 98.81 92 ALA A CA 1
ATOM 730 C C . ALA A 1 92 ? -3.178 7.861 1.216 1.00 98.81 92 ALA A C 1
ATOM 732 O O . ALA A 1 92 ? -2.115 8.258 0.751 1.00 98.81 92 ALA A O 1
ATOM 733 N N . ARG A 1 93 ? -3.764 6.745 0.761 1.00 98.75 93 ARG A N 1
ATOM 734 C CA . ARG A 1 93 ? -3.185 5.888 -0.291 1.00 98.75 93 ARG A CA 1
ATOM 735 C C . ARG A 1 93 ? -3.267 6.531 -1.673 1.00 98.75 93 ARG A C 1
ATOM 737 O O . ARG A 1 93 ? -2.317 6.437 -2.440 1.00 98.75 93 ARG A O 1
ATOM 744 N N . LEU A 1 94 ? -4.375 7.210 -1.977 1.00 98.69 94 LEU A N 1
ATOM 745 C CA . LEU A 1 94 ? -4.547 7.942 -3.236 1.00 98.69 94 LEU A CA 1
ATOM 746 C C . LEU A 1 94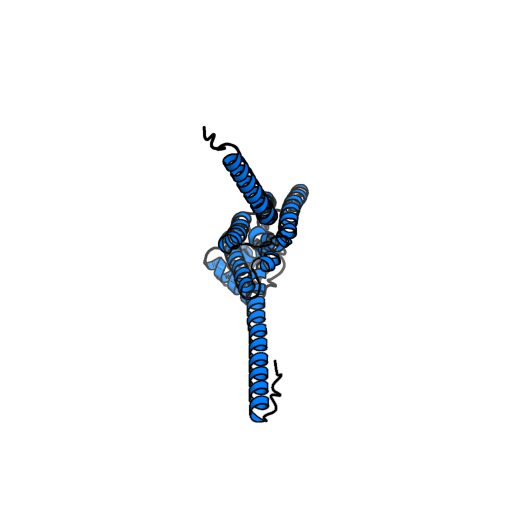 ? -3.595 9.135 -3.356 1.00 98.69 94 LEU A C 1
ATOM 748 O O . LEU A 1 94 ? -3.171 9.442 -4.459 1.00 98.69 94 LEU A O 1
ATOM 752 N N . ILE A 1 95 ? -3.239 9.791 -2.250 1.00 98.62 95 ILE A N 1
ATOM 753 C CA . ILE A 1 95 ? -2.202 10.833 -2.247 1.00 98.62 95 ILE A CA 1
ATOM 754 C C . ILE A 1 95 ? -0.832 10.209 -2.540 1.00 98.62 95 ILE A C 1
ATOM 756 O O . ILE A 1 95 ? -0.079 10.722 -3.361 1.00 98.62 95 ILE A O 1
ATOM 760 N N . LEU A 1 96 ? -0.509 9.085 -1.897 1.00 98.69 96 LEU A N 1
ATOM 761 C CA . LEU A 1 96 ? 0.805 8.451 -2.034 1.00 98.69 96 LEU A CA 1
ATOM 762 C C . LEU A 1 96 ? 1.022 7.722 -3.362 1.00 98.69 96 LEU A C 1
ATOM 764 O O . LEU A 1 96 ? 2.171 7.502 -3.740 1.00 98.69 96 LEU A O 1
ATOM 768 N N . ILE A 1 97 ? -0.039 7.388 -4.102 1.00 98.06 97 ILE A N 1
ATOM 769 C CA . ILE A 1 97 ? 0.098 6.696 -5.390 1.00 98.06 97 ILE A CA 1
ATOM 770 C C . ILE A 1 97 ? 0.942 7.495 -6.398 1.00 98.06 97 ILE A C 1
ATOM 772 O O . ILE A 1 97 ? 1.607 6.893 -7.238 1.00 98.06 97 ILE A O 1
ATOM 776 N N . SER A 1 98 ? 0.952 8.831 -6.291 1.00 97.31 98 SER A N 1
ATOM 777 C CA . SER A 1 98 ? 1.728 9.734 -7.152 1.00 97.31 98 SER A CA 1
ATOM 778 C C . SER A 1 98 ? 3.142 10.025 -6.647 1.00 97.31 98 SER A C 1
ATOM 780 O O . SER A 1 98 ? 3.858 10.786 -7.289 1.00 97.31 98 SER A O 1
ATOM 782 N N . MET A 1 99 ? 3.537 9.490 -5.490 1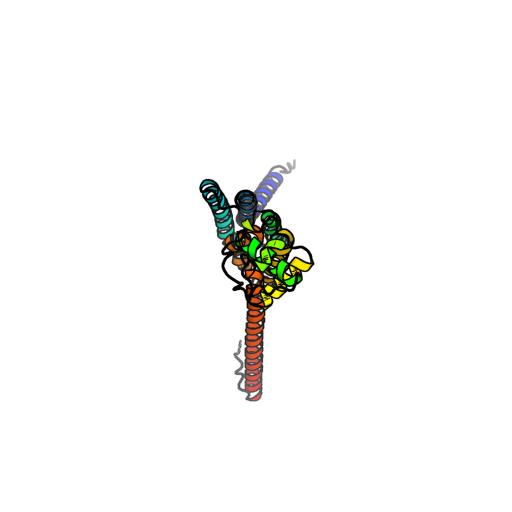.00 97.62 99 MET A N 1
ATOM 783 C CA . MET A 1 99 ? 4.910 9.605 -4.991 1.00 97.62 99 MET A CA 1
ATOM 784 C C . MET A 1 99 ? 5.868 8.856 -5.928 1.00 97.62 99 MET A C 1
ATOM 786 O O . MET A 1 99 ? 5.481 7.833 -6.502 1.00 97.62 99 MET A O 1
ATOM 790 N N . GLU A 1 100 ? 7.113 9.316 -6.052 1.00 95.44 100 GLU A N 1
ATOM 791 C CA . GLU A 1 100 ? 8.173 8.530 -6.701 1.00 95.44 100 GLU A CA 1
ATOM 792 C C . GLU A 1 100 ? 8.257 7.145 -6.025 1.00 95.44 100 GLU A C 1
ATOM 794 O O . GLU A 1 100 ? 8.224 7.072 -4.790 1.00 95.44 100 GLU A O 1
ATOM 799 N N . PRO A 1 101 ? 8.248 6.036 -6.785 1.00 96.00 101 PRO A N 1
ATOM 800 C CA . PRO A 1 101 ? 8.308 4.701 -6.207 1.00 96.00 101 PRO A CA 1
ATOM 801 C C . PRO A 1 101 ? 9.683 4.391 -5.610 1.00 96.00 101 PRO A C 1
ATOM 803 O O . PRO A 1 101 ? 10.676 5.045 -5.913 1.00 96.00 101 PRO A O 1
ATOM 806 N N . GLY A 1 102 ? 9.738 3.329 -4.808 1.00 93.56 102 GLY A N 1
ATOM 807 C CA . GLY A 1 102 ? 11.003 2.698 -4.459 1.00 93.56 102 GLY A CA 1
ATOM 808 C C . GLY A 1 102 ? 11.572 1.914 -5.643 1.00 93.56 102 GLY A C 1
ATOM 809 O O . GLY A 1 102 ? 10.849 1.532 -6.567 1.00 93.56 102 GLY A O 1
ATOM 810 N N . ASP A 1 103 ? 12.868 1.635 -5.587 1.00 91.62 103 ASP A N 1
ATOM 811 C CA . ASP A 1 103 ? 13.626 1.081 -6.712 1.00 91.62 103 ASP A CA 1
ATOM 812 C C . ASP A 1 103 ? 13.133 -0.295 -7.205 1.00 91.62 103 ASP A C 1
ATOM 814 O O . ASP A 1 103 ? 13.275 -0.628 -8.384 1.00 91.62 103 ASP A O 1
ATOM 818 N N . ASP A 1 104 ? 12.528 -1.106 -6.328 1.00 94.31 104 ASP A N 1
ATOM 819 C CA . ASP A 1 104 ? 12.070 -2.454 -6.684 1.00 94.31 104 ASP A CA 1
ATOM 820 C C . ASP A 1 104 ? 10.975 -2.447 -7.761 1.00 94.31 104 ASP A C 1
ATOM 822 O O . ASP A 1 104 ? 10.847 -3.410 -8.523 1.00 94.31 104 ASP A O 1
ATOM 826 N N . ILE A 1 105 ? 10.190 -1.365 -7.873 1.00 96.69 105 ILE A N 1
ATOM 827 C CA . ILE A 1 105 ? 9.079 -1.327 -8.831 1.00 96.69 105 ILE A CA 1
ATOM 828 C C . ILE A 1 105 ? 9.569 -1.490 -10.267 1.00 96.69 105 ILE A C 1
ATOM 830 O O . ILE A 1 105 ? 8.920 -2.158 -11.073 1.00 96.69 105 ILE A O 1
ATOM 834 N N . TRP A 1 106 ? 10.739 -0.929 -10.583 1.00 96.75 106 TRP A N 1
ATOM 835 C CA . TRP A 1 106 ? 11.325 -0.999 -11.916 1.00 96.75 106 TRP A CA 1
ATOM 836 C C . TRP A 1 106 ? 11.632 -2.446 -12.292 1.00 96.75 106 TRP A C 1
ATOM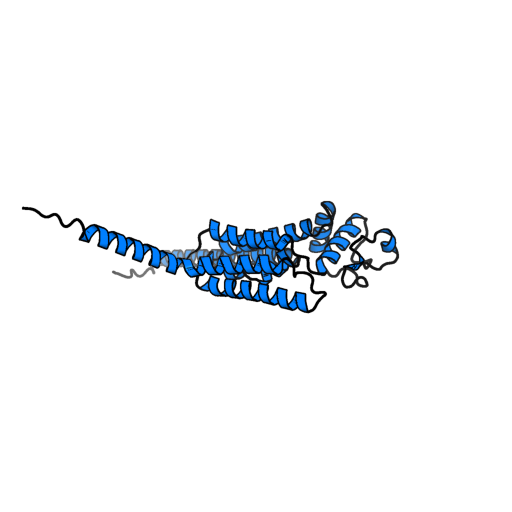 838 O O . TRP A 1 106 ? 11.429 -2.845 -13.442 1.00 96.75 106 TRP A O 1
ATOM 848 N N . ARG A 1 107 ? 12.037 -3.250 -11.298 1.00 96.88 107 ARG A N 1
ATOM 849 C CA . ARG A 1 107 ? 12.255 -4.688 -11.445 1.00 96.88 107 ARG A CA 1
ATOM 850 C C . ARG A 1 107 ? 10.936 -5.413 -11.711 1.00 96.88 107 ARG A C 1
ATOM 852 O O . ARG A 1 107 ? 10.882 -6.194 -12.654 1.00 96.88 107 ARG A O 1
ATOM 859 N N . TYR A 1 108 ? 9.864 -5.109 -10.973 1.00 97.69 108 TYR A N 1
ATOM 860 C CA . TYR A 1 108 ? 8.543 -5.726 -11.183 1.00 97.69 108 TYR A CA 1
ATOM 861 C C . TYR A 1 108 ? 7.981 -5.438 -12.582 1.00 97.69 108 TYR A C 1
ATOM 863 O O . TYR A 1 108 ? 7.474 -6.339 -13.254 1.00 97.69 108 TYR A O 1
ATOM 871 N N . LEU A 1 109 ? 8.099 -4.185 -13.037 1.00 98.25 109 LEU A N 1
ATOM 872 C CA . LEU A 1 109 ? 7.672 -3.752 -14.369 1.00 98.25 109 LEU A CA 1
ATOM 873 C C . LEU A 1 109 ? 8.431 -4.507 -15.459 1.00 98.25 109 LEU A C 1
ATOM 875 O O . LEU A 1 109 ? 7.813 -5.058 -16.371 1.00 98.25 109 LEU A O 1
ATOM 879 N N . TRP A 1 110 ? 9.763 -4.537 -15.354 1.00 98.12 110 TRP A N 1
ATOM 880 C CA . TRP A 1 110 ? 10.618 -5.258 -16.291 1.00 98.12 110 TRP A CA 1
ATOM 881 C C . TRP A 1 110 ? 10.261 -6.734 -16.342 1.00 98.12 110 TRP A C 1
ATOM 883 O O . TRP A 1 110 ? 10.043 -7.265 -17.425 1.00 98.12 110 TRP A O 1
ATOM 893 N N . GLU A 1 111 ? 10.147 -7.382 -15.184 1.00 97.94 111 GLU A N 1
ATOM 894 C CA . GLU A 1 111 ? 9.893 -8.816 -15.102 1.00 97.94 111 GLU A CA 1
ATOM 895 C C . GLU A 1 111 ? 8.514 -9.211 -15.618 1.00 97.94 111 GLU A C 1
ATOM 897 O O . GLU A 1 111 ? 8.364 -10.248 -16.262 1.00 97.94 111 GLU A O 1
ATOM 902 N N . GLY A 1 112 ? 7.500 -8.377 -15.402 1.00 98.25 112 GLY A N 1
ATOM 903 C CA . GLY A 1 112 ? 6.213 -8.568 -16.055 1.00 98.25 112 GLY A CA 1
ATOM 904 C C . GLY A 1 112 ? 6.307 -8.405 -17.575 1.00 98.25 112 GLY A C 1
ATOM 905 O O . GLY A 1 112 ? 5.741 -9.202 -18.326 1.00 98.25 112 GLY A O 1
ATOM 906 N N . TYR A 1 113 ? 7.044 -7.392 -18.034 1.00 98.56 113 TYR A N 1
ATOM 907 C CA . TYR A 1 113 ? 7.195 -7.060 -19.448 1.00 98.56 113 TYR A CA 1
ATOM 908 C C . TYR A 1 113 ? 7.897 -8.167 -20.248 1.00 98.56 113 TYR A C 1
ATOM 910 O O . TYR A 1 113 ? 7.330 -8.648 -21.231 1.00 98.56 113 TYR A O 1
ATOM 918 N N . ILE A 1 114 ? 9.075 -8.642 -19.825 1.00 98.19 114 ILE A N 1
ATOM 919 C CA . ILE A 1 114 ? 9.808 -9.659 -20.604 1.00 98.19 114 ILE A CA 1
ATOM 920 C C . ILE A 1 114 ? 9.114 -11.028 -20.602 1.00 98.19 114 ILE A C 1
ATOM 922 O O . ILE A 1 114 ? 9.228 -11.767 -21.579 1.00 98.19 114 ILE A O 1
ATOM 926 N N . GLN A 1 115 ? 8.303 -11.334 -19.578 1.00 98.50 115 GLN A N 1
ATOM 927 C CA . GLN A 1 115 ? 7.460 -12.534 -19.555 1.00 98.50 115 GLN A CA 1
ATOM 928 C C . GLN A 1 115 ? 6.420 -12.513 -20.673 1.00 98.50 115 GLN A C 1
ATOM 930 O O . GLN A 1 115 ? 6.111 -13.553 -21.258 1.00 98.50 115 GLN A O 1
ATOM 935 N N . ASN A 1 116 ? 5.887 -11.335 -21.000 1.00 98.62 116 ASN A N 1
ATOM 936 C CA . ASN A 1 116 ? 4.944 -11.177 -22.105 1.00 98.62 116 ASN A CA 1
ATOM 937 C C . ASN A 1 116 ? 5.616 -11.258 -23.480 1.00 98.62 116 ASN A C 1
ATOM 939 O O . ASN A 1 116 ? 4.940 -11.571 -24.455 1.00 98.62 116 ASN A O 1
ATOM 943 N N . LEU A 1 117 ? 6.936 -11.069 -23.546 1.00 98.12 117 LEU A N 1
ATOM 944 C CA . LEU A 1 117 ? 7.752 -11.330 -24.735 1.00 98.12 117 LEU A CA 1
ATOM 945 C C . LEU A 1 117 ? 8.187 -12.801 -24.862 1.00 98.12 117 LEU A C 1
ATOM 947 O O . LEU A 1 117 ? 8.821 -13.169 -25.847 1.00 98.12 117 LEU A O 1
ATOM 951 N N . GLY A 1 118 ? 7.838 -13.649 -23.889 1.00 97.88 118 GLY A N 1
ATOM 952 C CA . GLY A 1 118 ? 8.163 -15.077 -23.887 1.00 97.88 118 GLY A 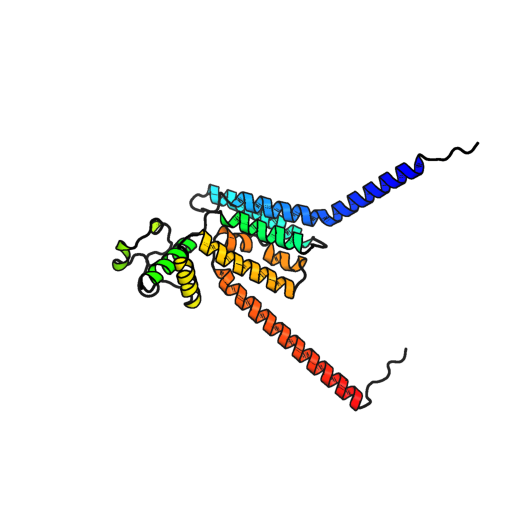CA 1
ATOM 953 C C . GLY A 1 118 ? 9.474 -15.437 -23.186 1.00 97.88 118 GLY A C 1
ATOM 954 O O . GLY A 1 118 ? 9.844 -16.609 -23.188 1.00 97.88 118 GLY A O 1
ATOM 955 N N . PHE A 1 119 ? 10.157 -14.476 -22.559 1.00 98.25 119 PHE A N 1
ATOM 956 C CA . PHE A 1 119 ? 11.370 -14.738 -21.785 1.00 98.25 119 PHE A CA 1
ATOM 957 C C . PHE A 1 119 ? 11.049 -15.074 -20.328 1.00 98.25 119 PHE A C 1
ATOM 959 O O . PHE A 1 119 ? 10.151 -14.496 -19.718 1.00 98.25 119 PHE A O 1
ATOM 966 N N . SER A 1 120 ? 11.819 -15.992 -19.747 1.00 97.06 120 SER A N 1
ATOM 967 C CA . SER A 1 120 ? 11.736 -16.336 -18.328 1.00 97.06 120 SER A CA 1
ATOM 968 C C . SER A 1 120 ? 12.648 -15.416 -17.498 1.00 97.06 120 SER A C 1
ATOM 970 O O . SER A 1 120 ? 13.864 -15.436 -17.710 1.00 97.06 120 SER A O 1
ATOM 972 N N . PRO A 1 121 ? 12.114 -14.653 -16.519 1.00 96.88 121 PRO A N 1
ATOM 973 C CA . PRO A 1 121 ? 12.916 -13.847 -15.590 1.00 96.88 121 PRO A CA 1
ATOM 974 C C . PRO A 1 121 ? 13.883 -14.668 -14.732 1.00 96.88 121 PRO A C 1
ATOM 976 O O . PRO A 1 121 ? 14.823 -14.121 -14.161 1.00 96.88 121 PRO A O 1
ATOM 979 N N . TYR A 1 122 ? 13.611 -15.966 -14.584 1.00 97.69 122 TYR A N 1
ATOM 980 C CA . TYR A 1 122 ? 14.437 -16.889 -13.811 1.00 97.69 122 TYR A CA 1
ATOM 981 C C . TYR A 1 122 ? 15.666 -17.355 -14.596 1.00 97.69 122 TYR A C 1
ATOM 983 O O . TYR A 1 122 ? 16.700 -17.625 -13.988 1.00 97.69 122 TYR A O 1
ATOM 991 N N . ASP A 1 123 ? 15.560 -17.397 -15.928 1.00 97.25 123 ASP A N 1
ATOM 992 C CA . ASP A 1 123 ? 16.632 -17.862 -16.812 1.00 97.25 123 ASP A CA 1
ATOM 993 C C . ASP A 1 123 ? 17.550 -16.710 -17.234 1.00 97.25 123 ASP A C 1
ATOM 995 O O . ASP A 1 123 ? 18.768 -16.875 -17.287 1.00 97.25 123 ASP A O 1
ATOM 999 N N . LEU A 1 124 ? 16.977 -15.532 -17.515 1.00 97.31 124 LEU A N 1
ATOM 1000 C CA . LEU A 1 124 ? 17.713 -14.362 -17.996 1.00 97.31 124 LEU A CA 1
ATOM 1001 C C . LEU A 1 124 ? 17.621 -13.199 -17.001 1.00 97.31 124 LEU A C 1
ATOM 1003 O O . LEU A 1 124 ? 16.548 -12.641 -16.762 1.00 97.31 124 LEU A O 1
ATOM 1007 N N . ALA A 1 125 ? 18.775 -12.797 -16.464 1.00 97.56 125 ALA A N 1
ATOM 1008 C CA . ALA A 1 125 ? 18.913 -11.552 -15.715 1.00 97.56 125 ALA A CA 1
ATOM 1009 C C . ALA A 1 125 ? 18.683 -10.328 -16.628 1.00 97.56 125 ALA A C 1
ATOM 1011 O O . ALA A 1 125 ? 18.931 -10.412 -17.834 1.00 97.56 125 ALA A O 1
ATOM 1012 N N . PRO A 1 126 ? 18.261 -9.163 -16.098 1.00 97.44 126 PRO A N 1
ATOM 1013 C CA . PRO A 1 126 ? 18.018 -7.963 -16.903 1.00 97.44 126 PRO A CA 1
ATOM 1014 C C . PRO A 1 126 ? 19.173 -7.515 -17.798 1.00 97.44 126 PRO A C 1
ATOM 1016 O O . PRO A 1 126 ? 18.933 -6.900 -18.839 1.00 97.44 126 PRO A O 1
ATOM 1019 N N . ASN A 1 127 ? 20.419 -7.776 -17.399 1.00 97.44 127 ASN A N 1
ATOM 1020 C CA . ASN A 1 127 ? 21.618 -7.409 -18.146 1.00 97.44 127 ASN A CA 1
ATOM 1021 C C . ASN A 1 127 ? 22.062 -8.442 -19.190 1.00 97.44 127 ASN A C 1
ATOM 1023 O O . ASN A 1 127 ? 23.025 -8.152 -19.903 1.00 97.44 127 ASN A O 1
ATOM 1027 N N . ALA A 1 128 ? 21.363 -9.575 -19.316 1.00 98.00 128 ALA A N 1
ATOM 1028 C CA . ALA A 1 128 ? 21.644 -10.598 -20.317 1.00 98.00 128 ALA A CA 1
ATOM 1029 C C . ALA A 1 128 ? 21.722 -9.992 -21.731 1.00 98.00 128 ALA A C 1
ATOM 1031 O O . ALA A 1 128 ? 20.974 -9.066 -22.075 1.00 98.00 128 ALA A O 1
ATOM 1032 N N . LEU A 1 129 ? 22.648 -10.498 -22.552 1.00 97.88 129 LEU A N 1
ATOM 1033 C CA . LEU A 1 129 ? 22.926 -9.948 -23.885 1.00 97.88 129 LEU A CA 1
ATOM 1034 C C . LEU A 1 129 ? 21.708 -10.086 -24.809 1.00 97.88 129 LEU A C 1
ATOM 1036 O O . LEU A 1 129 ? 21.406 -9.189 -25.593 1.00 97.88 129 LEU A O 1
ATOM 1040 N N . GLU A 1 130 ? 20.970 -11.178 -24.648 1.00 97.81 130 GLU A N 1
ATOM 1041 C CA . GLU A 1 130 ? 19.730 -11.515 -25.340 1.00 97.81 130 GLU A CA 1
ATOM 1042 C C . GLU A 1 130 ? 18.630 -10.475 -25.102 1.00 97.81 130 GLU A C 1
ATOM 1044 O O . GLU A 1 130 ? 17.764 -10.283 -25.956 1.00 97.81 130 GLU A O 1
ATOM 1049 N N . LEU A 1 131 ? 18.672 -9.784 -23.956 1.00 98.19 131 LEU A N 1
ATOM 1050 C CA . LEU A 1 131 ? 17.663 -8.805 -23.565 1.00 98.19 131 LEU A CA 1
ATOM 1051 C C . LEU A 1 131 ? 18.005 -7.366 -23.978 1.00 98.19 131 LEU A C 1
ATOM 1053 O O . LEU A 1 131 ? 17.160 -6.483 -23.824 1.00 98.19 131 LEU A O 1
ATOM 1057 N N . ILE A 1 132 ? 19.196 -7.113 -24.543 1.00 98.00 132 ILE A N 1
ATOM 1058 C CA . ILE A 1 132 ? 19.617 -5.777 -25.013 1.00 98.00 132 ILE A CA 1
ATOM 1059 C C . ILE A 1 132 ? 18.575 -5.124 -25.940 1.00 98.00 132 ILE A C 1
ATOM 1061 O O . ILE A 1 132 ? 18.242 -3.963 -25.691 1.00 98.00 132 ILE A O 1
ATOM 1065 N N . PRO A 1 133 ? 18.010 -5.818 -26.954 1.00 98.25 133 PRO A N 1
ATOM 1066 C CA . PRO A 1 133 ? 17.036 -5.210 -27.863 1.00 98.25 133 PRO A CA 1
ATOM 1067 C C . PRO A 1 133 ? 15.718 -4.798 -27.195 1.00 98.25 133 PRO A C 1
ATOM 1069 O O . PRO A 1 133 ? 14.960 -4.028 -27.777 1.00 98.25 133 PRO A O 1
ATOM 1072 N N . TYR A 1 134 ? 15.433 -5.313 -25.996 1.00 98.00 134 TYR A N 1
ATOM 1073 C CA . TYR A 1 134 ? 14.166 -5.107 -25.293 1.00 98.00 134 TYR A CA 1
ATOM 1074 C C . TYR A 1 134 ? 14.275 -4.126 -24.125 1.00 98.00 134 TYR A C 1
ATOM 1076 O O . TYR A 1 134 ? 13.279 -3.905 -23.439 1.00 98.00 134 TYR A O 1
ATOM 1084 N N . ARG A 1 135 ? 15.457 -3.546 -23.871 1.00 97.56 135 ARG A N 1
ATOM 1085 C CA . ARG A 1 135 ? 15.669 -2.605 -22.762 1.00 97.56 135 ARG A CA 1
ATOM 1086 C C . ARG A 1 135 ? 14.745 -1.396 -22.893 1.00 97.56 135 ARG A C 1
ATOM 1088 O O . ARG A 1 135 ? 14.723 -0.719 -23.915 1.00 97.56 135 ARG A O 1
ATOM 1095 N N . THR A 1 136 ? 13.982 -1.150 -21.838 1.00 97.12 136 THR A N 1
ATOM 1096 C CA . THR A 1 136 ? 13.027 -0.047 -21.737 1.00 97.12 136 THR A CA 1
ATOM 1097 C C . THR A 1 136 ? 13.726 1.245 -21.314 1.00 97.12 136 THR A C 1
ATOM 1099 O O . THR A 1 136 ? 14.866 1.225 -20.848 1.00 97.12 136 THR A O 1
ATOM 1102 N N . GLU A 1 137 ? 13.038 2.381 -21.431 1.00 96.25 137 GLU A N 1
ATOM 1103 C CA . GLU A 1 137 ? 13.563 3.687 -20.994 1.00 96.25 137 GLU A CA 1
ATOM 1104 C C . GLU A 1 137 ? 13.907 3.729 -19.495 1.00 96.25 137 GLU A C 1
ATOM 1106 O O . GLU A 1 137 ? 14.836 4.421 -19.092 1.00 96.25 137 GLU A O 1
ATOM 1111 N N . TRP A 1 138 ? 13.215 2.929 -18.678 1.00 95.56 138 TRP A N 1
ATOM 1112 C CA . TRP A 1 138 ? 13.470 2.797 -17.242 1.00 95.56 138 TRP A CA 1
ATOM 1113 C C . TRP A 1 138 ? 14.456 1.675 -16.891 1.00 95.56 138 TRP A C 1
ATOM 1115 O O . TRP A 1 138 ? 14.661 1.399 -15.710 1.00 95.56 138 TRP A O 1
ATOM 1125 N N . TRP A 1 139 ? 15.067 0.995 -17.872 1.00 96.88 139 TRP A N 1
ATOM 1126 C CA . TRP A 1 139 ? 15.926 -0.165 -17.599 1.00 96.88 139 TRP A CA 1
ATOM 1127 C C . TRP A 1 139 ? 17.089 0.178 -16.656 1.00 96.88 139 TRP A C 1
ATOM 1129 O O . TRP A 1 139 ? 17.432 -0.616 -15.783 1.00 96.88 139 TRP A O 1
ATOM 1139 N N . SER A 1 140 ? 17.652 1.384 -16.781 1.00 95.06 140 SER A N 1
ATOM 1140 C CA . SER A 1 140 ? 18.748 1.874 -15.936 1.00 95.06 140 SER A CA 1
ATOM 1141 C C . SER A 1 140 ? 18.348 2.194 -14.493 1.00 95.06 140 SER A C 1
ATOM 1143 O O . SER A 1 140 ? 19.231 2.449 -13.682 1.00 95.06 140 SER A O 1
ATOM 1145 N N . LEU A 1 141 ? 17.050 2.215 -14.176 1.00 93.62 141 LEU A N 1
ATOM 1146 C CA . LEU A 1 141 ? 16.537 2.472 -12.826 1.00 93.62 141 LEU A CA 1
ATOM 1147 C C . LEU A 1 141 ? 16.412 1.188 -11.991 1.00 93.62 141 LEU A C 1
ATOM 1149 O O . LEU A 1 141 ? 16.141 1.254 -10.797 1.00 93.62 141 LEU A O 1
ATOM 1153 N N . MET A 1 142 ? 16.574 0.013 -12.607 1.00 93.25 142 MET A N 1
ATOM 1154 C CA . MET A 1 142 ? 16.462 -1.261 -11.902 1.00 93.25 142 MET A CA 1
ATOM 1155 C C . MET A 1 142 ? 17.661 -1.541 -11.003 1.00 93.25 142 MET A C 1
ATOM 1157 O O . MET A 1 142 ? 18.811 -1.501 -11.442 1.00 93.25 142 MET A O 1
ATOM 1161 N N . ASN A 1 143 ? 17.366 -1.992 -9.788 1.00 89.94 143 ASN A N 1
ATOM 1162 C CA . ASN A 1 143 ? 18.359 -2.604 -8.918 1.00 89.94 143 ASN A CA 1
ATOM 1163 C C . ASN A 1 143 ? 18.720 -4.027 -9.372 1.00 89.94 143 ASN A C 1
ATOM 1165 O O . ASN A 1 143 ? 17.916 -4.739 -9.980 1.00 89.94 143 ASN A O 1
ATOM 1169 N N . HIS A 1 144 ? 19.947 -4.440 -9.045 1.00 92.31 144 HIS A N 1
ATOM 1170 C CA . HIS A 1 144 ? 20.488 -5.786 -9.281 1.00 92.31 144 HIS A CA 1
ATOM 1171 C C . HIS A 1 144 ? 20.262 -6.338 -10.708 1.00 92.31 144 HIS A C 1
ATOM 1173 O O . HIS A 1 144 ? 19.749 -7.455 -10.862 1.00 92.31 144 HIS A O 1
ATOM 1179 N N . PRO A 1 145 ? 20.621 -5.588 -11.773 1.00 95.44 145 PRO A N 1
ATOM 1180 C CA . PRO A 1 145 ? 20.371 -5.997 -13.158 1.00 95.44 145 PRO A CA 1
ATOM 1181 C C . PRO A 1 145 ? 21.167 -7.243 -13.579 1.00 95.44 145 PRO A C 1
ATOM 1183 O O . PRO A 1 145 ? 20.879 -7.838 -14.612 1.00 95.44 145 PRO A O 1
ATOM 1186 N N . ASP A 1 146 ? 22.169 -7.628 -12.799 1.00 96.56 146 ASP A N 1
ATOM 1187 C CA . ASP A 1 146 ? 23.016 -8.808 -12.950 1.00 96.56 146 ASP A CA 1
ATOM 1188 C C . ASP A 1 146 ? 22.433 -10.092 -12.348 1.00 96.56 146 ASP A C 1
ATOM 1190 O O . ASP A 1 146 ? 22.958 -11.176 -12.592 1.00 96.56 146 ASP A O 1
ATOM 1194 N N . THR A 1 147 ? 21.333 -9.995 -11.602 1.00 96.06 147 THR A N 1
ATOM 1195 C CA . THR A 1 147 ? 20.690 -11.148 -10.958 1.00 96.06 147 THR A CA 1
ATOM 1196 C C . THR A 1 147 ? 19.388 -11.513 -11.658 1.00 96.06 147 THR A C 1
ATOM 1198 O O . THR A 1 147 ? 18.647 -10.630 -12.086 1.00 96.06 147 THR A O 1
ATOM 1201 N N . SER A 1 148 ? 19.086 -12.807 -11.786 1.00 96.25 148 SER A N 1
ATOM 1202 C CA . SER A 1 148 ? 17.767 -13.274 -12.228 1.00 96.25 148 SER A CA 1
ATOM 1203 C C . SER A 1 148 ? 16.718 -13.109 -11.120 1.00 96.25 148 SER A C 1
ATOM 1205 O O . SER A 1 148 ? 17.025 -12.733 -9.987 1.00 96.25 148 SER A O 1
ATOM 1207 N N . ALA A 1 149 ? 15.450 -13.319 -11.462 1.00 95.31 149 ALA A N 1
ATOM 1208 C CA . ALA A 1 149 ? 14.338 -13.124 -10.543 1.00 95.31 149 ALA A CA 1
ATOM 1209 C C . ALA A 1 149 ? 14.410 -14.013 -9.292 1.00 95.31 149 ALA A C 1
ATOM 1211 O O . ALA A 1 149 ? 14.599 -15.225 -9.385 1.00 95.31 149 ALA A O 1
ATOM 1212 N N . ILE A 1 150 ? 14.114 -13.421 -8.130 1.00 94.12 150 ILE A N 1
ATOM 1213 C CA . ILE A 1 150 ? 14.004 -14.127 -6.838 1.00 94.12 150 ILE A CA 1
ATOM 1214 C C . ILE A 1 150 ? 12.565 -14.211 -6.310 1.00 94.12 150 ILE A C 1
ATOM 1216 O O . ILE A 1 150 ? 12.310 -14.834 -5.279 1.00 94.12 150 ILE A O 1
ATOM 1220 N N . TYR A 1 151 ? 11.609 -13.574 -6.990 1.00 95.00 151 TYR A N 1
ATOM 1221 C CA . TYR A 1 151 ? 10.230 -13.500 -6.513 1.00 95.00 151 TYR A CA 1
ATOM 1222 C C . TYR A 1 151 ? 9.482 -14.830 -6.703 1.00 95.00 151 TYR A C 1
ATOM 1224 O O . TYR A 1 151 ? 9.738 -15.551 -7.676 1.00 95.00 151 TYR A O 1
ATOM 1232 N N . PRO A 1 152 ? 8.519 -15.161 -5.819 1.00 95.56 152 PRO A N 1
ATOM 1233 C CA . PRO A 1 152 ? 7.729 -16.382 -5.945 1.00 95.56 152 PRO A CA 1
ATOM 1234 C C . PRO A 1 152 ? 6.984 -16.475 -7.293 1.00 95.56 152 PRO A C 1
ATOM 1236 O O . PRO A 1 152 ? 6.462 -15.459 -7.759 1.00 95.56 152 PRO A O 1
ATOM 1239 N N . PRO A 1 153 ? 6.823 -17.678 -7.886 1.00 95.75 153 PRO A N 1
ATOM 1240 C CA . PRO A 1 153 ? 6.197 -17.843 -9.205 1.00 95.75 153 PRO A CA 1
ATOM 1241 C C . PRO A 1 153 ? 4.811 -17.212 -9.344 1.00 95.75 153 PRO A C 1
ATOM 1243 O O . PRO A 1 153 ? 4.500 -16.608 -10.366 1.00 95.75 153 PRO A O 1
ATOM 1246 N N . LEU A 1 154 ? 3.975 -17.295 -8.306 1.00 96.19 154 LEU A N 1
ATOM 1247 C CA . LEU A 1 154 ? 2.638 -16.698 -8.344 1.00 96.19 154 LEU A CA 1
ATOM 1248 C C . LEU A 1 154 ? 2.684 -15.163 -8.415 1.00 96.19 154 LEU A C 1
ATOM 1250 O O . LEU A 1 154 ? 1.866 -14.557 -9.103 1.00 96.19 154 LEU A O 1
ATOM 1254 N N . ILE A 1 155 ? 3.656 -14.541 -7.744 1.00 97.25 155 ILE A N 1
ATOM 1255 C CA . ILE A 1 155 ? 3.869 -13.092 -7.802 1.00 97.25 155 ILE A CA 1
ATOM 1256 C C . ILE A 1 155 ? 4.357 -12.695 -9.194 1.00 97.25 155 ILE A C 1
ATOM 1258 O O . ILE A 1 155 ? 3.823 -11.747 -9.767 1.00 97.25 155 ILE A O 1
ATOM 1262 N N . GLN A 1 156 ? 5.270 -13.474 -9.786 1.00 97.62 156 GLN A N 1
ATOM 1263 C CA . GLN A 1 156 ? 5.724 -13.230 -11.156 1.00 97.62 156 GLN A CA 1
ATOM 1264 C C . GLN A 1 156 ? 4.600 -13.290 -12.184 1.00 97.62 156 GLN A C 1
ATOM 1266 O O . GLN A 1 156 ? 4.530 -12.437 -13.068 1.00 97.62 156 GLN A O 1
ATOM 1271 N N . LEU A 1 157 ? 3.686 -14.255 -12.055 1.00 97.81 157 LEU A N 1
ATOM 1272 C CA . LEU A 1 157 ? 2.500 -14.319 -12.908 1.00 97.81 157 LEU A CA 1
ATOM 1273 C C . LEU A 1 157 ? 1.596 -13.095 -12.720 1.00 97.81 157 LEU A C 1
ATOM 1275 O O . LEU A 1 157 ? 1.011 -12.607 -13.686 1.00 97.81 157 LEU A O 1
ATOM 1279 N N . GLY A 1 158 ? 1.510 -12.570 -11.498 1.00 98.50 158 GLY A N 1
ATOM 1280 C CA . GLY A 1 158 ? 0.833 -11.308 -11.233 1.00 98.50 158 GLY A CA 1
ATOM 1281 C C . GLY A 1 158 ? 1.521 -10.121 -11.915 1.00 98.50 158 GLY A C 1
ATOM 1282 O O . GLY A 1 158 ? 0.843 -9.342 -12.578 1.00 98.50 158 GLY A O 1
ATOM 1283 N N . PHE A 1 159 ? 2.852 -10.011 -11.854 1.00 98.56 159 PHE A N 1
ATOM 1284 C CA . PHE A 1 159 ? 3.600 -8.971 -12.577 1.00 98.56 159 PHE A CA 1
ATOM 1285 C C . PHE A 1 159 ? 3.403 -9.077 -14.089 1.00 98.56 159 PHE A C 1
ATOM 1287 O O . PHE A 1 159 ? 3.128 -8.073 -14.746 1.00 98.56 159 PHE A O 1
ATOM 1294 N N . ARG A 1 160 ? 3.450 -10.297 -14.637 1.00 98.56 160 ARG A N 1
ATOM 1295 C CA . ARG A 1 160 ? 3.132 -10.577 -16.041 1.00 98.56 160 ARG A CA 1
ATOM 1296 C C . ARG A 1 160 ? 1.743 -10.064 -16.411 1.00 98.56 160 ARG A C 1
ATOM 1298 O O . ARG A 1 160 ? 1.599 -9.365 -17.412 1.00 98.56 160 ARG A O 1
ATOM 1305 N N . PHE A 1 161 ? 0.733 -10.383 -15.601 1.00 98.69 161 PHE A N 1
ATOM 1306 C CA . PHE A 1 161 ? -0.643 -9.937 -15.820 1.00 98.69 161 PHE A CA 1
ATOM 1307 C C . PHE A 1 161 ? -0.777 -8.410 -15.775 1.00 98.69 161 PHE A C 1
ATOM 1309 O O . PHE A 1 161 ? -1.401 -7.825 -16.654 1.00 98.69 161 PHE A O 1
ATOM 1316 N N . LEU A 1 162 ? -0.158 -7.745 -14.799 1.00 98.75 162 LEU A N 1
ATOM 1317 C CA . LEU A 1 162 ? -0.182 -6.284 -14.718 1.00 98.75 162 LEU A CA 1
ATOM 1318 C C . LEU A 1 162 ? 0.515 -5.636 -15.921 1.00 98.75 162 LEU A C 1
ATOM 1320 O O . LEU A 1 162 ? -0.018 -4.694 -16.503 1.00 98.75 162 LEU A O 1
ATOM 1324 N N . ALA A 1 163 ? 1.649 -6.186 -16.356 1.00 98.44 163 ALA A N 1
ATOM 1325 C CA . ALA A 1 163 ? 2.359 -5.717 -17.540 1.00 98.44 163 ALA A CA 1
ATOM 1326 C C . ALA A 1 163 ? 1.599 -5.972 -18.856 1.00 98.44 163 ALA A C 1
ATOM 1328 O O . ALA A 1 163 ? 1.846 -5.256 -19.823 1.00 98.44 163 ALA A O 1
ATOM 1329 N N . LEU A 1 164 ? 0.663 -6.937 -18.908 1.00 98.19 164 LEU A N 1
ATOM 1330 C CA . LEU A 1 164 ? -0.257 -7.090 -20.049 1.00 98.19 164 LEU A CA 1
ATOM 1331 C C . LEU A 1 164 ? -1.231 -5.911 -20.154 1.00 98.19 164 LEU A C 1
ATOM 1333 O O . LEU A 1 164 ? -1.616 -5.542 -21.259 1.00 98.19 164 LEU A O 1
ATOM 1337 N N . ILE A 1 165 ? -1.641 -5.338 -19.017 1.00 98.19 165 ILE A N 1
ATOM 1338 C CA . ILE A 1 165 ? -2.484 -4.136 -18.982 1.00 98.19 165 ILE A CA 1
ATOM 1339 C C . ILE A 1 165 ? -1.631 -2.924 -19.363 1.00 98.19 165 ILE A C 1
ATOM 1341 O O . ILE A 1 165 ? -1.948 -2.204 -20.305 1.00 98.19 165 ILE A O 1
ATOM 1345 N N . SER A 1 166 ? -0.556 -2.691 -18.607 1.00 97.81 166 SER A N 1
ATOM 1346 C CA . SER A 1 166 ? 0.461 -1.676 -18.881 1.00 97.81 166 SER A CA 1
ATOM 1347 C C . SER A 1 166 ? 1.635 -1.851 -17.907 1.00 97.81 166 SER A C 1
ATOM 1349 O O . SER A 1 166 ? 1.400 -1.898 -16.694 1.00 97.81 166 SER A O 1
ATOM 1351 N N . PRO A 1 167 ? 2.897 -1.887 -18.379 1.00 97.06 167 PRO A N 1
ATOM 1352 C CA . PRO A 1 167 ? 4.075 -1.883 -17.513 1.00 97.06 167 PRO A CA 1
ATOM 1353 C C . PRO A 1 167 ? 4.322 -0.471 -16.956 1.00 97.06 167 PRO A C 1
ATOM 1355 O O . PRO A 1 167 ? 5.294 0.189 -17.304 1.00 97.06 167 PRO A O 1
ATOM 1358 N N . SER A 1 168 ? 3.409 0.016 -16.114 1.00 97.75 168 SER A N 1
ATOM 1359 C CA . SER A 1 168 ? 3.479 1.344 -15.501 1.00 97.75 168 SER A CA 1
ATOM 1360 C C . SER A 1 168 ? 3.413 1.271 -13.980 1.00 97.75 168 SER A C 1
ATOM 1362 O O . SER A 1 168 ? 2.705 0.445 -13.398 1.00 97.75 168 SER A O 1
ATOM 1364 N N . VAL A 1 169 ? 4.120 2.198 -13.330 1.00 98.06 169 VAL A N 1
ATOM 1365 C CA . VAL A 1 169 ? 4.164 2.334 -11.866 1.00 98.06 169 VAL A CA 1
ATOM 1366 C C . VAL A 1 169 ? 2.754 2.448 -11.284 1.00 98.06 169 VAL A C 1
ATOM 1368 O O . VAL A 1 169 ? 2.446 1.816 -10.276 1.00 98.06 169 VAL A O 1
ATOM 1371 N N . PHE A 1 170 ? 1.872 3.199 -11.953 1.00 98.50 170 PHE A N 1
ATOM 1372 C CA . PHE A 1 170 ? 0.489 3.382 -11.522 1.00 98.50 170 PHE A CA 1
ATOM 1373 C C . PHE A 1 170 ? -0.281 2.059 -11.442 1.00 98.50 170 PHE A C 1
ATOM 1375 O O . PHE A 1 170 ? -0.893 1.785 -10.413 1.00 98.50 170 PHE A O 1
ATOM 1382 N N . VAL A 1 171 ? -0.238 1.224 -12.489 1.00 98.62 171 VAL A N 1
ATOM 1383 C CA . VAL A 1 171 ? -0.975 -0.054 -12.518 1.00 98.62 171 VAL A CA 1
ATOM 1384 C C . VAL A 1 171 ? -0.502 -0.987 -11.403 1.00 98.62 171 VAL A C 1
ATOM 1386 O O . VAL A 1 171 ? -1.327 -1.590 -10.715 1.00 98.62 171 VAL A O 1
ATOM 1389 N N . PHE A 1 172 ? 0.812 -1.059 -11.179 1.00 98.62 172 PHE A N 1
ATOM 1390 C CA . PHE A 1 172 ? 1.393 -1.898 -10.133 1.00 98.62 172 PHE A CA 1
ATOM 1391 C C . PHE A 1 172 ? 1.031 -1.399 -8.733 1.00 98.62 172 PHE A C 1
ATOM 1393 O O . PHE A 1 172 ? 0.436 -2.148 -7.955 1.00 98.62 172 PHE A O 1
ATOM 1400 N N . LYS A 1 173 ? 1.268 -0.115 -8.434 1.00 98.75 173 LYS A N 1
ATOM 1401 C CA . LYS A 1 173 ? 0.876 0.484 -7.149 1.00 98.75 173 LYS A CA 1
ATOM 1402 C C . LYS A 1 173 ? -0.613 0.342 -6.881 1.00 98.75 173 LYS A C 1
ATOM 1404 O O . LYS A 1 173 ? -1.004 -0.015 -5.774 1.00 98.75 173 LYS A O 1
ATOM 1409 N N . PHE A 1 174 ? -1.454 0.586 -7.883 1.00 98.75 174 PHE A N 1
ATOM 1410 C CA . PHE A 1 174 ? -2.898 0.459 -7.734 1.00 98.75 174 PHE A CA 1
ATOM 1411 C C . PHE A 1 174 ? -3.292 -0.965 -7.325 1.00 98.75 174 PHE A C 1
ATOM 1413 O O . PHE A 1 174 ? -4.072 -1.144 -6.390 1.00 98.75 174 PHE A O 1
ATOM 1420 N N . ALA A 1 175 ? -2.705 -1.985 -7.953 1.00 98.75 175 ALA A N 1
ATOM 1421 C CA . ALA A 1 175 ? -2.981 -3.374 -7.608 1.00 98.75 175 ALA A CA 1
ATOM 1422 C C . ALA A 1 175 ? -2.497 -3.754 -6.193 1.00 98.75 175 ALA A C 1
ATOM 1424 O O . ALA A 1 175 ? -3.181 -4.506 -5.490 1.00 98.75 175 ALA A O 1
ATOM 1425 N N . PHE A 1 176 ? -1.361 -3.216 -5.741 1.00 98.75 176 PHE A N 1
ATOM 1426 C CA . PHE A 1 176 ? -0.865 -3.416 -4.373 1.00 98.75 176 PHE A CA 1
ATOM 1427 C C . PHE A 1 176 ? -1.728 -2.683 -3.336 1.00 98.75 176 PHE A C 1
ATOM 1429 O O . PHE A 1 176 ? -2.025 -3.242 -2.277 1.00 98.75 176 PHE A O 1
ATOM 1436 N N . ILE A 1 177 ? -2.211 -1.480 -3.661 1.00 98.88 177 ILE A N 1
ATOM 1437 C CA . ILE A 1 177 ? -3.158 -0.709 -2.843 1.00 98.88 177 ILE A CA 1
ATOM 1438 C C . ILE A 1 177 ? -4.493 -1.448 -2.705 1.00 98.88 177 ILE A C 1
ATOM 1440 O O . ILE A 1 177 ? -5.047 -1.495 -1.608 1.00 98.88 177 ILE A O 1
ATOM 1444 N N . LEU A 1 178 ? -5.020 -2.053 -3.776 1.00 98.81 178 LEU A N 1
ATOM 1445 C CA . LEU A 1 178 ? -6.261 -2.831 -3.699 1.00 98.81 178 LEU A CA 1
ATOM 1446 C C . LEU A 1 178 ? -6.139 -4.006 -2.722 1.00 98.81 178 LEU A C 1
ATOM 1448 O O . LEU A 1 178 ? -7.046 -4.233 -1.919 1.00 98.81 178 LEU A O 1
ATOM 1452 N N . ALA A 1 179 ? -5.014 -4.722 -2.748 1.00 98.81 179 ALA A N 1
ATOM 1453 C CA . ALA A 1 179 ? -4.772 -5.800 -1.798 1.00 98.81 179 ALA A CA 1
ATOM 1454 C C . ALA A 1 179 ? -4.626 -5.284 -0.358 1.00 98.81 179 ALA A C 1
ATOM 1456 O O . ALA A 1 179 ? -5.202 -5.865 0.561 1.00 98.81 179 ALA A O 1
ATOM 1457 N N . ASP A 1 180 ? -3.941 -4.156 -0.164 1.00 98.81 180 ASP A N 1
ATOM 1458 C CA . ASP A 1 180 ? -3.807 -3.498 1.138 1.00 98.81 180 ASP A CA 1
ATOM 1459 C C . ASP A 1 180 ? -5.154 -3.027 1.723 1.00 98.81 180 ASP A C 1
ATOM 1461 O O . ASP A 1 180 ? -5.467 -3.260 2.895 1.00 98.81 180 ASP A O 1
ATOM 1465 N N . LEU A 1 181 ? -6.018 -2.437 0.895 1.00 98.88 181 LEU A N 1
ATOM 1466 C CA . LEU A 1 181 ? -7.390 -2.102 1.285 1.00 98.88 181 LEU A CA 1
ATOM 1467 C C . LEU A 1 181 ? -8.204 -3.367 1.602 1.00 98.88 181 LEU A C 1
ATOM 1469 O O . LEU A 1 181 ? -9.000 -3.364 2.543 1.00 98.88 181 LEU A O 1
ATOM 1473 N N . GLY A 1 182 ? -7.968 -4.466 0.880 1.00 98.81 182 GLY A N 1
ATOM 1474 C CA . GLY A 1 182 ? -8.518 -5.784 1.197 1.00 98.81 182 GLY A CA 1
ATOM 1475 C C . GLY A 1 182 ? -8.098 -6.285 2.584 1.00 98.81 182 GLY A C 1
ATOM 1476 O O . GLY A 1 182 ? -8.942 -6.782 3.333 1.00 98.81 182 GLY A O 1
ATOM 1477 N N . ILE A 1 183 ? -6.833 -6.087 2.974 1.00 98.88 183 ILE A N 1
ATOM 1478 C CA . ILE A 1 183 ? -6.334 -6.421 4.318 1.00 98.88 183 ILE A CA 1
ATOM 1479 C C . ILE A 1 183 ? -7.058 -5.580 5.366 1.00 98.88 183 ILE A C 1
ATOM 1481 O O . ILE A 1 183 ? -7.584 -6.126 6.337 1.00 98.88 183 ILE A O 1
ATOM 1485 N N . CYS A 1 184 ? -7.158 -4.266 5.147 1.00 98.75 184 CYS A N 1
ATOM 1486 C CA . CYS A 1 184 ? -7.906 -3.369 6.025 1.00 98.75 184 CYS A CA 1
ATOM 1487 C C . CYS A 1 184 ? -9.351 -3.854 6.207 1.00 98.75 184 CYS A C 1
ATOM 1489 O O . CYS A 1 184 ? -9.820 -3.981 7.339 1.00 98.75 184 CYS A O 1
ATOM 1491 N N . TRP A 1 185 ? -10.037 -4.200 5.113 1.00 98.75 185 TRP A N 1
ATOM 1492 C CA . TRP A 1 185 ? -11.401 -4.724 5.151 1.00 98.75 185 TRP A CA 1
ATOM 1493 C C . TRP A 1 185 ? -11.493 -6.013 5.971 1.00 98.75 185 TRP A C 1
ATOM 1495 O O . TRP A 1 185 ? -12.322 -6.086 6.881 1.00 98.75 185 TRP A O 1
ATOM 1505 N N . LEU A 1 186 ? -10.613 -6.990 5.732 1.00 98.62 186 LEU A N 1
ATOM 1506 C CA . LEU A 1 186 ? -10.564 -8.236 6.503 1.00 98.62 186 LEU A CA 1
ATOM 1507 C C . LEU A 1 186 ? -10.347 -7.981 7.999 1.00 98.62 186 LEU A C 1
ATOM 1509 O O . LEU A 1 186 ? -11.035 -8.572 8.832 1.00 98.62 186 LEU A O 1
ATOM 1513 N N . LEU A 1 187 ? -9.451 -7.064 8.362 1.00 98.50 187 LEU A N 1
ATOM 1514 C CA . LEU A 1 187 ? -9.194 -6.723 9.761 1.00 98.50 187 LEU A CA 1
ATOM 1515 C C . LEU A 1 187 ? -10.426 -6.108 10.441 1.00 98.50 187 LEU A C 1
ATOM 1517 O O . LEU A 1 187 ? -10.717 -6.471 11.584 1.00 98.50 187 LEU A O 1
ATOM 1521 N N . THR A 1 188 ? -11.227 -5.297 9.736 1.00 97.81 188 THR A N 1
ATOM 1522 C CA . THR A 1 188 ? -12.503 -4.786 10.284 1.00 97.81 188 THR A CA 1
ATOM 1523 C C . THR A 1 188 ? -13.549 -5.879 10.534 1.00 97.81 188 THR A C 1
ATOM 1525 O O . THR A 1 188 ? -14.486 -5.670 11.302 1.00 97.81 188 THR A O 1
ATOM 1528 N N . ARG A 1 189 ? -13.404 -7.070 9.930 1.00 95.62 189 ARG A N 1
ATOM 1529 C CA . ARG A 1 189 ? -14.272 -8.229 10.218 1.00 95.62 189 ARG A CA 1
ATOM 1530 C C . ARG A 1 189 ? -13.952 -8.874 11.563 1.00 95.62 189 ARG A C 1
ATOM 1532 O O . ARG A 1 189 ? -14.793 -9.586 12.108 1.00 95.62 189 ARG A O 1
ATOM 1539 N N . LYS A 1 190 ? -12.745 -8.650 12.090 1.00 95.50 190 LYS A N 1
ATOM 1540 C CA . LYS A 1 190 ? -12.257 -9.263 13.331 1.00 95.50 190 LYS A CA 1
ATOM 1541 C C . LYS A 1 190 ? -12.134 -8.280 14.485 1.00 95.50 190 LYS A C 1
ATOM 1543 O O . LYS A 1 190 ? -12.344 -8.656 15.639 1.00 95.50 190 LYS A O 1
ATOM 1548 N N . PHE A 1 191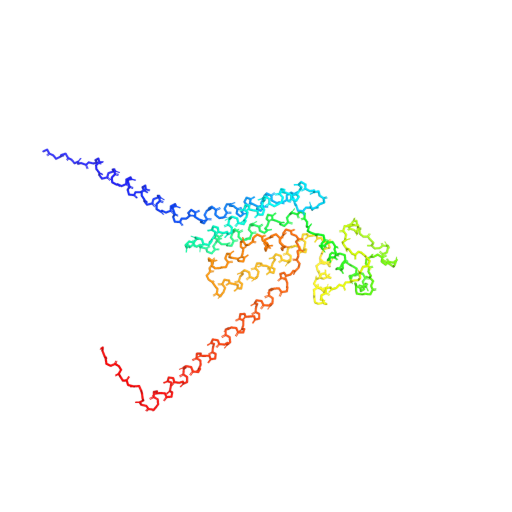 ? -11.768 -7.046 14.180 1.00 97.00 191 PHE A N 1
ATOM 1549 C CA . PHE A 1 191 ? -11.464 -6.007 15.145 1.00 97.00 191 PHE A CA 1
ATOM 1550 C C . PHE A 1 191 ? -12.394 -4.809 14.969 1.00 97.00 191 PHE A C 1
ATOM 1552 O O . PHE A 1 191 ? -12.991 -4.613 13.915 1.00 97.00 191 PHE A O 1
ATOM 1559 N N . SER A 1 192 ? -12.499 -3.975 16.006 1.00 97.69 192 SER A N 1
ATOM 1560 C CA . SER A 1 192 ? -13.161 -2.681 15.856 1.00 97.69 192 SER A CA 1
ATOM 1561 C C . SER A 1 192 ? -12.369 -1.782 14.899 1.00 97.69 192 SER A C 1
ATOM 1563 O O . SER A 1 192 ? -11.167 -1.982 14.685 1.00 97.69 192 SER A O 1
ATOM 1565 N N . LEU A 1 193 ? -13.022 -0.753 14.355 1.00 98.12 193 LEU A N 1
ATOM 1566 C CA . LEU A 1 193 ? -12.363 0.212 13.471 1.00 98.12 193 LEU A CA 1
ATOM 1567 C C . LEU A 1 193 ? -11.145 0.854 14.150 1.00 98.12 193 LEU A C 1
ATOM 1569 O O . LEU A 1 193 ? -10.083 0.910 13.545 1.00 98.12 193 LEU A O 1
ATOM 1573 N N . GLN A 1 194 ? -11.259 1.226 15.431 1.00 97.25 194 GLN A N 1
ATOM 1574 C CA . GLN A 1 194 ? -10.170 1.818 16.221 1.00 97.25 194 GLN A CA 1
ATOM 1575 C C . GLN A 1 194 ? -8.946 0.900 16.295 1.00 97.25 194 GLN A C 1
ATOM 1577 O O . GLN A 1 194 ? -7.824 1.344 16.093 1.00 97.25 194 GLN A O 1
ATOM 1582 N N . LYS A 1 195 ? -9.153 -0.399 16.539 1.00 97.75 195 LYS A N 1
ATOM 1583 C CA . LYS A 1 195 ? -8.056 -1.377 16.582 1.00 97.75 195 LYS A CA 1
ATOM 1584 C C . LYS A 1 195 ? -7.424 -1.589 15.207 1.00 97.75 195 LYS A C 1
ATOM 1586 O O . LYS A 1 195 ? -6.228 -1.840 15.117 1.00 97.75 195 LYS A O 1
ATOM 1591 N N . THR A 1 196 ? -8.215 -1.455 14.145 1.00 98.56 196 THR A N 1
ATOM 1592 C CA . THR A 1 196 ? -7.734 -1.586 12.763 1.00 98.56 196 THR A CA 1
ATOM 1593 C C . THR A 1 196 ? -6.859 -0.397 12.339 1.00 98.56 196 THR A C 1
ATOM 1595 O O . THR A 1 196 ? -6.020 -0.558 11.454 1.00 98.56 196 THR A O 1
ATOM 1598 N N . LEU A 1 197 ? -6.967 0.768 12.998 1.00 98.38 197 LEU A N 1
ATOM 1599 C CA . LEU A 1 197 ? -6.127 1.947 12.717 1.00 98.38 197 LEU A CA 1
ATOM 1600 C C . LEU A 1 197 ? -4.625 1.660 12.853 1.00 98.38 197 LEU A C 1
ATOM 1602 O O . LEU A 1 197 ? -3.845 2.208 12.081 1.00 98.38 197 LEU A O 1
ATOM 1606 N N . ILE A 1 198 ? -4.233 0.750 13.757 1.00 97.50 198 ILE A N 1
ATOM 1607 C CA . ILE A 1 198 ? -2.833 0.322 13.950 1.00 97.50 198 ILE A CA 1
ATOM 1608 C C . ILE A 1 198 ? -2.212 -0.208 12.652 1.00 97.50 198 ILE A C 1
ATOM 1610 O O . ILE A 1 198 ? -1.007 -0.082 12.462 1.00 97.50 198 ILE A O 1
ATOM 1614 N N . TYR A 1 199 ? -3.023 -0.800 11.773 1.00 98.56 199 TYR A N 1
ATOM 1615 C CA . TYR A 1 199 ? -2.601 -1.232 10.445 1.00 98.56 199 TYR A CA 1
ATOM 1616 C C . TYR A 1 199 ? -2.931 -0.164 9.392 1.00 98.56 199 TYR A C 1
ATOM 1618 O O . TYR A 1 199 ? -2.057 0.287 8.659 1.00 98.56 199 TYR A O 1
ATOM 1626 N N . ALA A 1 200 ? -4.191 0.282 9.342 1.00 98.62 200 ALA A N 1
ATOM 1627 C CA . ALA A 1 200 ? -4.704 1.114 8.256 1.00 98.62 200 ALA A CA 1
ATOM 1628 C C . ALA A 1 200 ? -4.010 2.482 8.145 1.00 98.62 200 ALA A C 1
ATOM 1630 O O . ALA A 1 200 ? -3.864 2.996 7.031 1.00 98.62 200 ALA A O 1
ATOM 1631 N N . TRP A 1 201 ? -3.627 3.075 9.283 1.00 98.56 201 TRP A N 1
ATOM 1632 C CA . TRP A 1 201 ? -2.993 4.397 9.388 1.00 98.56 201 TRP A CA 1
ATOM 1633 C C . TRP A 1 201 ? -1.511 4.296 9.778 1.00 98.56 201 TRP A C 1
ATOM 1635 O O . TRP A 1 201 ? -0.893 5.292 10.148 1.00 98.56 201 TRP A O 1
ATOM 1645 N N . ASN A 1 202 ? -0.927 3.098 9.688 1.00 98.56 202 ASN A N 1
ATOM 1646 C CA . ASN A 1 202 ? 0.490 2.894 9.939 1.00 98.56 202 ASN A CA 1
ATOM 1647 C C . ASN A 1 202 ? 1.323 3.570 8.835 1.00 98.56 202 ASN A C 1
ATOM 1649 O O . ASN A 1 202 ? 1.161 3.210 7.665 1.00 98.56 202 ASN A O 1
ATOM 1653 N N . PRO A 1 203 ? 2.239 4.496 9.171 1.00 98.44 203 PRO A N 1
ATOM 1654 C CA . PRO A 1 203 ? 3.048 5.191 8.175 1.00 98.44 203 PRO A CA 1
ATOM 1655 C C . PRO A 1 203 ? 3.883 4.253 7.312 1.00 98.44 203 PRO A C 1
ATOM 1657 O O . PRO A 1 203 ? 4.019 4.501 6.120 1.00 98.44 203 PRO A O 1
ATOM 1660 N N . LEU A 1 204 ? 4.387 3.157 7.887 1.00 98.19 204 LEU A N 1
ATOM 1661 C CA . LEU A 1 204 ? 5.174 2.171 7.154 1.00 98.19 204 LEU A CA 1
ATOM 1662 C C . LEU A 1 204 ? 4.325 1.432 6.118 1.00 98.19 204 LEU A C 1
ATOM 1664 O O . LEU A 1 204 ? 4.784 1.246 5.001 1.00 98.19 204 LEU A O 1
ATOM 1668 N N . ILE A 1 205 ? 3.091 1.046 6.460 1.00 98.50 205 ILE A N 1
ATOM 1669 C CA . ILE A 1 205 ? 2.169 0.367 5.531 1.00 98.50 205 ILE A CA 1
ATOM 1670 C C . ILE A 1 205 ? 1.756 1.314 4.403 1.00 98.50 205 ILE A C 1
ATOM 1672 O O . ILE A 1 205 ? 1.818 0.953 3.229 1.00 98.50 205 ILE A O 1
ATOM 1676 N N . LEU A 1 206 ? 1.379 2.546 4.764 1.00 98.69 206 LEU A N 1
ATOM 1677 C CA . LEU A 1 206 ? 1.013 3.593 3.812 1.00 98.69 206 LEU A CA 1
ATOM 1678 C C . LEU A 1 206 ? 2.150 3.865 2.824 1.00 98.69 206 LEU A C 1
ATOM 1680 O O . LEU A 1 206 ? 1.934 3.813 1.614 1.00 98.69 206 LEU A O 1
ATOM 1684 N N . TYR A 1 207 ? 3.357 4.112 3.339 1.00 98.38 207 TYR A N 1
ATOM 1685 C CA . TYR A 1 207 ? 4.542 4.296 2.515 1.00 98.38 207 TYR A CA 1
ATOM 1686 C C . TYR A 1 207 ? 4.823 3.047 1.687 1.00 98.38 207 TYR A C 1
ATOM 1688 O O . TYR A 1 207 ? 4.808 3.141 0.472 1.00 98.38 207 TYR A O 1
ATOM 1696 N N . SER A 1 208 ? 5.039 1.885 2.301 1.00 97.56 208 SER A N 1
ATOM 1697 C CA . SER A 1 208 ? 5.553 0.697 1.614 1.00 97.56 208 SER A CA 1
ATOM 1698 C C . SER A 1 208 ? 4.684 0.297 0.419 1.00 97.56 208 SER A C 1
ATOM 1700 O O . SER A 1 208 ? 5.213 0.114 -0.676 1.00 97.56 208 SER A O 1
ATOM 1702 N N . PHE A 1 209 ? 3.357 0.251 0.576 1.00 98.25 209 PHE A N 1
ATOM 1703 C CA . PHE A 1 209 ? 2.472 -0.256 -0.481 1.00 98.25 209 PHE A CA 1
ATOM 1704 C C . PHE A 1 209 ? 1.994 0.825 -1.449 1.00 98.25 209 PHE A C 1
ATOM 1706 O O . PHE A 1 209 ? 1.991 0.594 -2.656 1.00 98.25 209 PHE A O 1
ATOM 1713 N N . ALA A 1 210 ? 1.601 2.004 -0.954 1.00 98.38 210 ALA A N 1
ATOM 1714 C CA . ALA A 1 210 ? 1.082 3.065 -1.821 1.00 98.38 210 ALA A CA 1
ATOM 1715 C C . ALA A 1 210 ? 2.188 3.985 -2.356 1.00 98.38 210 ALA A C 1
ATOM 1717 O O . ALA A 1 210 ? 2.172 4.347 -3.531 1.00 98.38 210 ALA A O 1
ATOM 1718 N N . GLY A 1 211 ? 3.149 4.347 -1.503 1.00 97.94 211 GLY A N 1
ATOM 1719 C CA . GLY A 1 211 ? 4.280 5.210 -1.846 1.00 97.94 211 GLY A CA 1
ATOM 1720 C C . GLY A 1 211 ? 5.413 4.459 -2.549 1.00 97.94 211 GLY A C 1
ATOM 1721 O O . GLY A 1 211 ? 5.678 4.706 -3.716 1.00 97.94 211 GLY A O 1
ATOM 1722 N N . GLY A 1 212 ? 6.074 3.527 -1.869 1.00 97.06 212 GLY A N 1
ATOM 1723 C CA . GLY A 1 212 ? 7.189 2.741 -2.396 1.00 97.06 212 GLY A CA 1
ATOM 1724 C C . GLY A 1 212 ? 6.769 1.746 -3.479 1.00 97.06 212 GLY A C 1
ATOM 1725 O O . GLY A 1 212 ? 7.533 1.497 -4.404 1.00 97.06 212 GLY A O 1
ATOM 1726 N N . GLY A 1 213 ? 5.536 1.234 -3.427 1.00 97.56 213 GLY A N 1
ATOM 1727 C CA . GLY A 1 213 ? 5.039 0.270 -4.409 1.00 97.56 213 GLY A CA 1
ATOM 1728 C C . GLY A 1 213 ? 5.575 -1.148 -4.199 1.00 97.56 213 GLY A C 1
ATOM 1729 O O . GLY A 1 213 ? 5.787 -1.871 -5.166 1.00 97.56 213 GLY A O 1
ATOM 1730 N N . HIS A 1 214 ? 5.790 -1.551 -2.947 1.00 97.25 214 HIS A N 1
ATOM 1731 C CA . HIS A 1 214 ? 6.131 -2.925 -2.587 1.00 97.25 214 HIS A CA 1
ATOM 1732 C C . HIS A 1 214 ? 4.930 -3.868 -2.752 1.00 97.25 214 HIS A C 1
ATOM 1734 O O . HIS A 1 214 ? 3.800 -3.529 -2.389 1.00 97.25 214 HIS A O 1
ATOM 1740 N N . TYR A 1 215 ? 5.183 -5.073 -3.270 1.00 97.25 215 TYR A N 1
ATOM 1741 C CA . TYR A 1 215 ? 4.136 -6.052 -3.580 1.00 97.25 215 TYR A CA 1
ATOM 1742 C C . TYR A 1 215 ? 3.657 -6.859 -2.364 1.00 97.25 215 TYR A C 1
ATOM 1744 O O . TYR A 1 215 ? 2.718 -7.643 -2.490 1.00 97.25 215 TYR A O 1
ATOM 1752 N N . ASP A 1 216 ? 4.279 -6.710 -1.190 1.00 97.06 216 ASP A N 1
ATOM 1753 C CA . ASP A 1 216 ? 4.074 -7.576 -0.022 1.00 97.06 216 ASP A CA 1
ATOM 1754 C C . ASP A 1 216 ? 2.608 -7.649 0.436 1.00 97.06 216 ASP A C 1
ATOM 1756 O O . ASP A 1 216 ? 2.188 -8.655 1.012 1.00 97.06 216 ASP A O 1
ATOM 1760 N N . SER A 1 217 ? 1.782 -6.642 0.130 1.00 98.31 217 SER A N 1
ATOM 1761 C CA . SER A 1 217 ? 0.337 -6.688 0.386 1.00 98.31 217 SER A CA 1
ATOM 1762 C C . SER A 1 217 ? -0.359 -7.871 -0.307 1.00 98.31 217 SER A C 1
ATOM 1764 O O . SER A 1 217 ? -1.309 -8.430 0.244 1.00 98.31 217 SER A O 1
ATOM 1766 N N . TRP A 1 218 ? 0.136 -8.331 -1.462 1.00 97.94 218 TRP A N 1
ATOM 1767 C CA . TRP A 1 218 ? -0.344 -9.542 -2.140 1.00 97.94 218 TRP A CA 1
ATOM 1768 C C . TRP A 1 218 ? -0.022 -10.826 -1.379 1.00 97.94 218 TRP A C 1
ATOM 1770 O O . TRP A 1 218 ? -0.761 -11.801 -1.500 1.00 97.94 218 TRP A O 1
ATOM 1780 N N . PHE A 1 219 ? 1.049 -10.836 -0.585 1.00 95.88 219 PHE A N 1
ATOM 1781 C CA . PHE A 1 219 ? 1.371 -11.946 0.308 1.00 95.88 219 PHE A CA 1
ATOM 1782 C C . PHE A 1 219 ? 0.581 -11.857 1.621 1.00 95.88 219 PHE A C 1
ATOM 1784 O O . PHE A 1 219 ? 0.031 -12.852 2.099 1.00 95.88 219 PHE A O 1
ATOM 1791 N N . ILE A 1 220 ? 0.473 -10.658 2.196 1.00 98.06 220 ILE A N 1
ATOM 1792 C CA . ILE A 1 220 ? -0.188 -10.447 3.488 1.00 98.06 220 ILE A CA 1
ATOM 1793 C C . ILE A 1 220 ? -1.702 -10.683 3.383 1.00 98.06 220 ILE A C 1
ATOM 1795 O O . ILE A 1 220 ? -2.291 -11.254 4.300 1.00 98.06 220 ILE A O 1
ATOM 1799 N N . LEU A 1 221 ? -2.347 -10.307 2.275 1.00 98.50 221 LEU A N 1
ATOM 1800 C CA . LEU A 1 221 ? -3.790 -10.484 2.081 1.00 98.50 221 LEU A CA 1
ATOM 1801 C C . LEU A 1 221 ? -4.265 -11.941 2.259 1.00 98.50 221 LEU A C 1
ATOM 1803 O O . LEU A 1 221 ? -5.113 -12.178 3.128 1.00 98.50 221 LEU A O 1
ATOM 1807 N N . PRO A 1 222 ? -3.755 -12.930 1.499 1.00 97.69 222 PRO A N 1
ATOM 1808 C CA . PRO A 1 222 ? -4.149 -14.322 1.682 1.00 97.69 222 PRO A CA 1
ATOM 1809 C C . PRO A 1 222 ? -3.721 -14.869 3.047 1.00 97.69 222 PRO A C 1
ATOM 1811 O O . PRO A 1 222 ? -4.450 -15.680 3.614 1.00 97.69 222 PRO A O 1
ATOM 1814 N N . LEU A 1 223 ? -2.603 -14.401 3.618 1.00 97.88 223 LEU A N 1
ATOM 1815 C CA . LEU A 1 223 ? -2.164 -14.806 4.955 1.00 97.88 223 LEU A CA 1
ATOM 1816 C C . LEU A 1 223 ? -3.168 -14.380 6.039 1.00 97.88 223 LEU A C 1
ATOM 1818 O O . LEU A 1 223 ? -3.576 -15.196 6.868 1.00 97.88 223 LEU A O 1
ATOM 1822 N N . VAL A 1 224 ? -3.619 -13.123 6.008 1.00 98.25 224 VAL A N 1
ATOM 1823 C CA . VAL A 1 224 ? -4.652 -12.605 6.917 1.00 98.25 224 VAL A CA 1
ATOM 1824 C C . VAL A 1 224 ? -5.979 -13.326 6.685 1.00 98.25 224 VAL A C 1
ATOM 1826 O O . VAL A 1 224 ? -6.638 -13.717 7.649 1.00 98.25 224 VAL A O 1
ATOM 1829 N N . GLY A 1 225 ? -6.356 -13.563 5.425 1.00 98.12 225 GLY A N 1
ATOM 1830 C CA . GLY A 1 225 ? -7.551 -14.335 5.081 1.00 98.12 225 GLY A CA 1
ATOM 1831 C C . GLY A 1 225 ? -7.529 -15.745 5.677 1.00 98.12 225 GLY A C 1
ATOM 1832 O O . GLY A 1 225 ? -8.469 -16.140 6.370 1.00 98.12 225 GLY A O 1
ATOM 1833 N N . ALA A 1 226 ? -6.433 -16.480 5.480 1.00 97.75 226 ALA A N 1
ATOM 1834 C CA . ALA A 1 226 ? -6.246 -17.822 6.023 1.00 97.75 226 ALA A CA 1
ATOM 1835 C C . ALA A 1 226 ? -6.278 -17.830 7.559 1.00 97.75 226 ALA A C 1
ATOM 1837 O O . ALA A 1 226 ? -6.943 -18.675 8.163 1.00 97.75 226 ALA A O 1
ATOM 1838 N N . TRP A 1 227 ? -5.623 -16.857 8.198 1.00 97.62 227 TRP A N 1
ATOM 1839 C CA . TRP A 1 227 ? -5.648 -16.703 9.651 1.00 97.62 227 TRP A CA 1
ATOM 1840 C C . TRP A 1 227 ? -7.071 -16.496 10.190 1.00 97.62 227 TRP A C 1
ATOM 1842 O O . TRP A 1 227 ? -7.462 -17.150 11.159 1.00 97.62 227 TRP A O 1
ATOM 1852 N N . LEU A 1 228 ? -7.878 -15.643 9.554 1.00 96.38 228 LEU A N 1
ATOM 1853 C CA . LEU A 1 228 ? -9.259 -15.402 9.982 1.00 96.38 228 LEU A CA 1
ATOM 1854 C C . LEU A 1 228 ? -10.141 -16.645 9.846 1.00 96.38 228 LEU A C 1
ATOM 1856 O O . LEU A 1 228 ? -10.902 -16.945 10.769 1.00 96.38 228 LEU A O 1
ATOM 1860 N N . VAL A 1 229 ? -10.005 -17.389 8.744 1.00 95.75 229 VAL A N 1
ATOM 1861 C CA . VAL A 1 229 ? -10.710 -18.666 8.544 1.00 95.75 229 VAL A CA 1
ATOM 1862 C C . VAL A 1 229 ? -10.331 -19.662 9.640 1.00 95.75 229 VAL A C 1
ATOM 1864 O O . VAL A 1 229 ? -11.208 -20.265 10.260 1.00 95.75 229 VAL A O 1
ATOM 1867 N N . PHE A 1 230 ? -9.037 -19.791 9.936 1.00 95.19 230 PHE A N 1
ATOM 1868 C CA . PHE A 1 230 ? -8.544 -20.700 10.969 1.00 95.19 230 PHE A CA 1
ATOM 1869 C C . PHE A 1 230 ? -9.079 -20.348 12.366 1.00 95.19 230 PHE A C 1
ATOM 1871 O O . PHE A 1 230 ? -9.513 -21.224 13.119 1.00 95.19 230 PHE A O 1
ATOM 1878 N N . VAL A 1 231 ? -9.094 -19.058 12.715 1.00 92.62 231 VAL A N 1
ATOM 1879 C CA . VAL A 1 231 ? -9.606 -18.587 14.010 1.00 92.62 231 VAL A CA 1
ATOM 1880 C C . VAL A 1 231 ? -11.110 -18.831 14.148 1.00 92.62 231 VAL A C 1
ATOM 1882 O O . VAL A 1 231 ? -11.569 -19.218 15.226 1.00 92.62 231 VAL A O 1
ATOM 1885 N N . GLU A 1 232 ? -11.880 -18.612 13.083 1.00 90.56 232 GLU A N 1
ATOM 1886 C CA . GLU A 1 232 ? -13.330 -18.807 13.110 1.00 90.56 232 GLU A CA 1
ATOM 1887 C C . GLU A 1 232 ? -13.705 -20.290 13.222 1.00 90.56 232 GLU A C 1
ATOM 1889 O O . GLU A 1 232 ? -14.576 -20.653 14.017 1.00 90.56 232 GLU A O 1
ATOM 1894 N N . GLU A 1 233 ? -12.970 -21.166 12.534 1.00 91.44 233 GLU A N 1
ATOM 1895 C CA . GLU A 1 233 ? -13.135 -22.615 12.656 1.00 91.44 233 GLU A CA 1
ATOM 1896 C C . GLU A 1 233 ? -12.899 -23.097 14.096 1.00 91.44 233 GLU A C 1
ATOM 1898 O O . GLU A 1 233 ? -13.682 -23.874 14.649 1.00 91.44 233 GLU A O 1
ATOM 1903 N N . GLY A 1 234 ? -11.842 -22.594 14.742 1.00 89.94 234 GLY A N 1
ATOM 1904 C CA . GLY A 1 234 ? -11.545 -22.911 16.139 1.00 89.94 234 GLY A CA 1
ATOM 1905 C C . GLY A 1 234 ? -12.638 -22.442 17.106 1.00 89.94 234 GLY A C 1
ATOM 1906 O O . GLY A 1 234 ? -12.937 -23.130 18.086 1.00 89.94 234 GLY A O 1
ATOM 1907 N N . ARG A 1 235 ? -13.271 -21.293 16.831 1.00 89.56 235 ARG A N 1
ATOM 1908 C CA . ARG A 1 235 ? -14.393 -20.777 17.631 1.00 89.56 235 ARG A CA 1
ATOM 1909 C C . ARG A 1 235 ? -15.630 -21.662 17.485 1.00 89.56 235 ARG A C 1
ATOM 1911 O O . ARG A 1 235 ? -16.220 -22.033 18.501 1.00 89.56 235 ARG A O 1
ATOM 1918 N N . ARG A 1 236 ? -15.962 -22.054 16.250 1.00 91.44 236 ARG A N 1
ATOM 1919 C CA . ARG A 1 236 ? -17.099 -22.929 15.934 1.00 91.44 236 ARG A CA 1
ATOM 1920 C C . ARG A 1 236 ? -16.993 -24.279 16.642 1.00 91.44 236 ARG A C 1
ATOM 1922 O O . ARG A 1 236 ? -17.923 -24.673 17.341 1.00 91.44 236 ARG A O 1
ATOM 1929 N N . LYS A 1 237 ? -15.831 -24.937 16.567 1.00 92.81 237 LYS A N 1
ATOM 1930 C CA . LYS A 1 237 ? -15.591 -26.222 17.252 1.00 92.81 237 LYS A CA 1
ATOM 1931 C C . LYS A 1 237 ? -15.784 -26.124 18.771 1.00 92.81 237 LYS A C 1
ATOM 1933 O O . LYS A 1 237 ? -16.504 -26.932 19.354 1.00 92.81 237 LYS A O 1
ATOM 1938 N N . LYS A 1 238 ? -15.240 -25.080 19.410 1.00 92.19 238 LYS A N 1
ATOM 1939 C CA . LYS A 1 238 ? -15.421 -24.837 20.858 1.00 92.19 238 LYS A CA 1
ATOM 1940 C C . LYS A 1 238 ? -16.874 -24.563 21.249 1.00 92.19 238 LYS A C 1
ATOM 1942 O O . LYS A 1 238 ? -17.275 -24.819 22.386 1.00 92.19 238 LYS A O 1
ATOM 1947 N N . GLU A 1 239 ? -17.662 -23.953 20.370 1.00 92.12 239 GLU A N 1
ATOM 1948 C CA . GLU A 1 239 ? -19.092 -23.728 20.603 1.00 92.12 239 GLU A CA 1
ATOM 1949 C C . GLU A 1 239 ? -19.897 -25.020 20.472 1.00 92.12 239 GLU A C 1
ATOM 1951 O O . GLU A 1 239 ? -20.768 -25.274 21.306 1.00 92.12 239 GLU A O 1
ATOM 1956 N N . GLU A 1 240 ? -19.567 -25.869 19.498 1.00 93.19 240 GLU A N 1
ATOM 1957 C CA . GLU A 1 240 ? -20.165 -27.195 19.336 1.00 93.19 240 GLU A CA 1
ATOM 1958 C C . GLU A 1 240 ? -19.869 -28.118 20.523 1.00 93.19 240 GLU A C 1
ATOM 1960 O O . GLU A 1 240 ? -20.785 -28.762 21.034 1.00 93.19 240 GLU A O 1
ATOM 1965 N N . GLU A 1 241 ? -18.628 -28.146 21.012 1.00 93.00 241 GLU A N 1
ATOM 1966 C CA . GLU A 1 241 ? -18.241 -28.899 22.212 1.00 93.00 241 GLU A CA 1
ATOM 1967 C C . GLU A 1 241 ? -19.001 -28.415 23.449 1.00 93.00 241 GLU A C 1
ATOM 1969 O O . GLU A 1 241 ? -19.624 -29.216 24.144 1.00 93.00 241 GLU A O 1
ATOM 1974 N N . ARG A 1 242 ? -19.052 -27.094 23.682 1.00 92.31 242 ARG A N 1
ATOM 1975 C CA . ARG A 1 242 ? -19.840 -26.512 24.783 1.00 92.31 242 ARG A CA 1
ATOM 1976 C C . ARG A 1 242 ? -21.332 -26.808 24.647 1.00 92.31 242 ARG A C 1
ATOM 1978 O O . ARG A 1 242 ? -22.015 -26.989 25.653 1.00 92.31 242 ARG A O 1
ATOM 1985 N N . ARG A 1 243 ? -21.863 -26.859 23.421 1.00 91.44 243 ARG A N 1
ATOM 1986 C CA . ARG A 1 243 ? -23.259 -27.242 23.164 1.00 91.44 243 ARG A CA 1
ATOM 1987 C C . ARG A 1 243 ? -23.500 -28.712 23.502 1.00 91.44 243 ARG A C 1
ATOM 1989 O O . ARG A 1 243 ? -24.509 -29.011 24.137 1.00 91.44 243 ARG A O 1
ATOM 1996 N N . LYS A 1 244 ? -22.586 -29.606 23.113 1.00 92.06 244 LYS A N 1
ATOM 1997 C CA . LYS A 1 244 ? -22.640 -31.035 23.452 1.00 92.06 244 LYS A CA 1
ATOM 1998 C C . LYS A 1 244 ? -22.551 -31.242 24.966 1.00 92.06 244 LYS A C 1
ATOM 2000 O O . LYS A 1 244 ? -23.418 -31.917 25.502 1.00 92.06 244 LYS A O 1
ATOM 2005 N N . ASP A 1 245 ? -21.603 -30.609 25.658 1.00 91.06 245 ASP A N 1
ATOM 2006 C CA . ASP A 1 245 ? -21.459 -30.695 27.123 1.00 91.06 245 ASP A CA 1
ATOM 2007 C C . ASP A 1 245 ? -22.728 -30.232 27.860 1.00 91.06 245 ASP A C 1
ATOM 2009 O O . ASP A 1 245 ? -23.257 -30.952 28.706 1.00 91.06 245 ASP A O 1
ATOM 2013 N N . ARG A 1 246 ? -23.302 -29.079 27.477 1.00 90.25 246 ARG A N 1
ATOM 2014 C CA . ARG A 1 246 ? -24.590 -28.618 28.033 1.00 90.25 246 ARG A CA 1
ATOM 2015 C C . ARG A 1 246 ? -25.724 -29.618 27.792 1.00 90.25 246 ARG A C 1
ATOM 2017 O O . ARG A 1 246 ? -26.536 -29.837 28.686 1.00 90.25 246 ARG A O 1
ATOM 2024 N N . SER A 1 247 ? -25.782 -30.221 26.603 1.00 89.06 247 SER A N 1
ATOM 2025 C CA . SER A 1 247 ? -26.780 -31.246 26.273 1.00 89.06 247 SER A CA 1
ATOM 2026 C C . SER A 1 247 ? -26.609 -32.507 27.124 1.00 89.06 247 SER A C 1
ATOM 2028 O O . SER A 1 247 ? -27.598 -33.038 27.624 1.00 89.06 247 SER A O 1
ATOM 2030 N N . TRP A 1 248 ? -25.371 -32.967 27.319 1.00 85.56 248 TRP A N 1
ATOM 2031 C CA . TRP A 1 248 ? -25.046 -34.126 28.154 1.00 85.56 248 TRP A CA 1
ATOM 2032 C C . TRP A 1 248 ? -25.386 -33.890 29.630 1.00 85.56 248 TRP A C 1
ATOM 2034 O O . TRP A 1 248 ? -26.045 -34.727 30.241 1.00 85.56 248 TRP A O 1
ATOM 2044 N N . LYS A 1 249 ? -25.027 -32.728 30.191 1.00 86.50 249 LYS A N 1
ATOM 2045 C CA . LYS A 1 249 ? -25.382 -32.343 31.572 1.00 86.50 249 LYS A CA 1
ATOM 2046 C C . LYS A 1 249 ? -26.893 -32.264 31.792 1.00 86.50 249 LYS A C 1
ATOM 2048 O O . LYS A 1 249 ? -27.386 -32.707 32.827 1.00 86.50 249 LYS A O 1
ATOM 2053 N N . LYS A 1 250 ? -27.639 -31.752 30.805 1.00 85.00 250 LYS A N 1
ATOM 2054 C CA . LYS A 1 250 ? -29.109 -31.744 30.833 1.00 85.00 250 LYS A CA 1
ATOM 2055 C C . LYS A 1 250 ? -29.684 -33.165 30.835 1.00 85.00 250 LYS A C 1
ATOM 2057 O O . LYS A 1 250 ? -30.611 -33.434 31.589 1.00 85.00 250 LYS A O 1
ATOM 2062 N N . TRP A 1 251 ? -29.133 -34.070 30.022 1.00 85.12 251 TRP A N 1
ATOM 2063 C CA . TRP A 1 251 ? -29.566 -35.472 29.974 1.00 85.12 251 TRP A CA 1
ATOM 2064 C C . TRP A 1 251 ? -29.279 -36.223 31.283 1.00 85.12 251 TRP A C 1
ATOM 2066 O O . TRP A 1 251 ? -30.133 -36.961 31.758 1.00 85.12 251 TRP A O 1
ATOM 2076 N N . MET A 1 252 ? -28.124 -35.983 31.911 1.00 83.81 252 MET A N 1
ATOM 2077 C CA . MET A 1 252 ? -27.747 -36.609 33.186 1.00 83.81 252 MET A CA 1
ATOM 2078 C C . MET A 1 252 ? -28.472 -36.033 34.418 1.00 83.81 252 MET A C 1
ATOM 2080 O O . MET A 1 252 ? -28.138 -36.412 35.537 1.00 83.81 252 MET A O 1
ATOM 2084 N N . GLY A 1 253 ? -29.408 -35.087 34.259 1.00 77.56 253 GLY A N 1
ATOM 2085 C CA . GLY A 1 253 ? -30.114 -34.461 35.387 1.00 77.56 253 GLY A CA 1
ATOM 2086 C C . GLY A 1 253 ? -29.204 -33.683 36.349 1.00 77.56 253 GLY A C 1
ATOM 2087 O O . GLY A 1 253 ? -29.602 -33.384 37.467 1.00 77.56 253 GLY A O 1
ATOM 2088 N N . THR A 1 254 ? -27.978 -33.351 35.931 1.00 65.12 254 THR A N 1
ATOM 2089 C CA . THR A 1 254 ? -26.932 -32.730 36.767 1.00 65.12 254 THR A CA 1
ATOM 2090 C C . THR A 1 254 ? -26.884 -31.207 36.646 1.00 65.12 254 THR A C 1
ATOM 2092 O O . THR A 1 254 ? -25.960 -30.577 37.159 1.00 65.12 254 THR A O 1
ATOM 2095 N N . GLN A 1 255 ? -27.876 -30.578 36.003 1.00 59.56 255 GLN A N 1
ATOM 2096 C CA . GLN A 1 255 ? -28.100 -29.144 36.192 1.00 59.56 255 GLN A CA 1
ATOM 2097 C C . GLN A 1 255 ? -28.644 -28.932 37.606 1.00 59.56 255 GLN A C 1
ATOM 2099 O O . GLN A 1 255 ? -29.852 -28.910 37.815 1.00 59.56 255 GLN A O 1
ATOM 2104 N N . THR A 1 256 ? -27.744 -28.787 38.579 1.00 56.72 256 THR A N 1
ATOM 2105 C CA . THR A 1 256 ? -28.084 -28.168 39.858 1.00 56.72 256 THR A CA 1
ATOM 2106 C C . THR A 1 256 ? -28.724 -26.822 39.550 1.00 56.72 256 THR A C 1
ATOM 2108 O O . THR A 1 256 ? -28.088 -25.956 38.941 1.00 56.72 256 THR A O 1
ATOM 2111 N N . LEU A 1 257 ? -29.998 -26.692 39.912 1.00 50.81 257 LEU A N 1
ATOM 2112 C CA . LEU A 1 257 ? -30.698 -25.423 39.999 1.00 50.81 257 LEU A CA 1
ATOM 2113 C C . LEU A 1 257 ? -29.859 -24.549 40.935 1.00 50.81 257 LEU A C 1
ATOM 2115 O O . LEU A 1 257 ? -29.801 -24.805 42.132 1.00 50.81 257 LEU A O 1
ATOM 2119 N N . VAL A 1 258 ? -29.120 -23.589 40.381 1.00 47.81 258 VAL A N 1
ATOM 2120 C CA . VAL A 1 258 ? -28.640 -22.472 41.191 1.00 47.81 258 VAL A CA 1
ATOM 2121 C C . VAL A 1 258 ? -29.892 -21.637 41.419 1.00 47.81 258 VAL A C 1
ATOM 2123 O O . VAL A 1 258 ? -30.343 -20.941 40.510 1.00 47.81 258 VAL A O 1
ATOM 2126 N N . GLU A 1 259 ? -30.525 -21.883 42.564 1.00 44.88 259 GLU A N 1
ATOM 2127 C CA . GLU A 1 259 ? -31.600 -21.068 43.115 1.00 44.88 259 GLU A CA 1
ATOM 2128 C C . GLU A 1 259 ? -31.106 -19.622 43.306 1.00 44.88 259 GLU A C 1
ATOM 2130 O O . GLU A 1 259 ? -29.956 -19.411 43.692 1.00 44.88 259 GLU A O 1
ATOM 2135 N N . GLU A 1 260 ? -32.002 -18.706 42.925 1.00 39.19 260 GLU A N 1
ATOM 2136 C CA . GLU A 1 260 ? -32.127 -17.246 43.138 1.00 39.19 260 GLU A CA 1
ATOM 2137 C C . GLU A 1 260 ? -30.933 -16.416 43.650 1.00 39.19 260 GLU A C 1
ATOM 2139 O O . GLU A 1 260 ? -30.457 -16.614 44.789 1.00 39.19 260 GLU A O 1
#

Foldseek 3Di:
DDDDPPPPVVVVVVVVVVVVVVVVCVLCVLVVQLLVLLQQLLLQLQALLDPPDPVSVVSNVVSLVSLVVSLVSLLVRPDDDPCSLVCSLVNSLVSQLNGDAALCLLVLLVLLQVVLVVDHLQVDQQPRPVCVVVQDPCSVSHPPSVHGDPDDPVSSVVSVVLVVVNSDSNSLLVVLSVLLVLLLVLVVVPDPSSVSSNRSSNSCNSCVRRNNSHNCSVVVNVVSVVVVVVVVVVVVVVVVVVVVVVVVCVVVVNPDPPDD

Sequence (260 aa):
MAHTDYGTDTRIRITEMTLFCVSSIRKNLPLLLSSFLILVGTVFIVPYGGFQEADIVIKFWIGISIMSLGCIISWAIPSINYVWFWSITILARLILISMEPGDDIWRYLWEGYIQNLGFSPYDLAPNALELIPYRTEWWSLMNHPDTSAIYPPLIQLGFRFLALISPSVFVFKFAFILADLGICWLLTRKFSLQKTLIYAWNPLILYSFAGGGHYDSWFILPLVGAWLVFVEEGRRKKEEERRKDRSWKKWMGTQTLVEE

pLDDT: mean 91.31, std 13.69, range [39.19, 98.88]

Secondary structure (DSSP, 8-state):
-----HHHHHHHHHHHHHHHHHHHHHHHHHHHHHHHHHHHHHHHHGGG--TTSHHHHHHHHHHHHHHHHHHHHHTT-S---HHHHHHHHHHHHHHHTTSPPPTHHHHHHHHHHHHHTT--TTTS-TT-GGGGGG--TTGGG-S-TTS---S-HHHHHHHHHHHHH---HHHHHHHHHHHHHHHHHHHHHHS-HHHHHHHHT-HHHIIIIIII--TTHHHHHHHHHHHHHHHHHHHHHHHHHHHHHHHHHHHTT-------